Protein AF-A0A124FSY0-F1 (afdb_monomer_lite)

Radius of gyration: 35.71 Å; chains: 1; bounding box: 44×88×116 Å

InterPro domains:
  IPR013783 Immunoglobulin-like fold [G3DSA:2.60.40.10] (1-101)
  IPR013783 Immunoglobulin-like fold [G3DSA:2.60.40.10] (110-224)
  IPR033764 SD-repeat containing protein, B domain [PF17210] (1-74)
  IPR033764 SD-repeat containing protein, B domain [PF17210] (119-211)
  IPR051417 Serine-Aspartate Repeat-Containing [PTHR23303] (1-54)

Foldseek 3Di:
DEWAPLPLAQDDDQQTAADWQKKKFWAFPPGTQDIWTQDLRNDIDDDPGDDDHTFWIKTFAFFQKDWGDHHDQAQWDDDDDRIIIGTCPPNDPDHYTHMYGDNDPDDGLQQFEKEKEFEAAPAVQQWAPPAQATDWQWKKFKAFPVRDTPDIGTFDCRDPRTTMHMDDSDGWGKIKMAIDDPPQKFWGPPHHQAQAHRPGSMGDIDTTGRSYYHYHYTYMHRNPDDDPPPPPPDDPDPPDDPDDDDDDDDDDDDDDDDDDDDDDDDDDDDDDDDDDDDDDDDDDDDDDDDD

Structure (mmCIF, N/CA/C/O backbone):
data_AF-A0A124FSY0-F1
#
_entry.id   AF-A0A124FSY0-F1
#
loop_
_atom_site.group_PDB
_atom_site.id
_atom_site.type_symbol
_atom_site.label_atom_id
_atom_site.label_alt_id
_atom_site.label_comp_id
_atom_site.label_asym_id
_atom_site.label_entity_id
_atom_site.label_seq_id
_atom_site.pdbx_PDB_ins_code
_atom_site.Cartn_x
_atom_site.Cartn_y
_atom_site.Cartn_z
_atom_site.occupancy
_atom_site.B_iso_or_equiv
_atom_site.auth_seq_id
_atom_site.auth_comp_id
_atom_site.auth_asym_id
_atom_site.auth_atom_id
_atom_site.pdbx_PDB_model_num
ATOM 1 N N . MET A 1 1 ? 6.054 -5.891 -12.837 1.00 95.38 1 MET A N 1
ATOM 2 C CA . MET A 1 1 ? 5.280 -6.250 -11.623 1.00 95.38 1 MET A CA 1
ATOM 3 C C . MET A 1 1 ? 6.110 -5.944 -10.388 1.00 95.38 1 MET A C 1
ATOM 5 O O . MET A 1 1 ? 7.305 -5.695 -10.528 1.00 95.38 1 MET A O 1
ATOM 9 N N . VAL A 1 2 ? 5.492 -5.968 -9.211 1.00 97.62 2 VAL A N 1
ATOM 10 C CA . VAL A 1 2 ? 6.189 -5.962 -7.919 1.00 97.62 2 VAL A CA 1
ATOM 11 C C . VAL A 1 2 ? 5.837 -7.257 -7.187 1.00 97.62 2 VAL A C 1
ATOM 13 O O . VAL A 1 2 ? 4.662 -7.614 -7.139 1.00 97.62 2 VAL A O 1
ATOM 16 N N . TRP A 1 3 ? 6.827 -7.982 -6.669 1.00 96.06 3 TRP A N 1
ATOM 17 C CA . TRP A 1 3 ? 6.631 -9.252 -5.952 1.00 96.06 3 TRP A CA 1
ATOM 18 C C . TRP A 1 3 ? 7.438 -9.288 -4.664 1.00 96.06 3 TRP A C 1
ATOM 20 O O . TRP A 1 3 ? 8.380 -8.513 -4.487 1.00 96.06 3 TRP A O 1
ATOM 30 N N . TYR A 1 4 ? 7.041 -10.185 -3.769 1.00 94.38 4 TYR A N 1
ATOM 31 C CA . TYR A 1 4 ? 7.750 -10.451 -2.536 1.00 94.38 4 TYR A CA 1
ATOM 32 C C . TYR A 1 4 ? 8.773 -11.558 -2.768 1.00 94.38 4 TYR A C 1
ATOM 34 O O . TYR A 1 4 ? 8.413 -12.728 -2.894 1.00 94.38 4 TYR A O 1
ATOM 42 N N . ASP A 1 5 ? 10.039 -11.168 -2.830 1.00 94.12 5 ASP A N 1
ATOM 43 C CA . ASP A 1 5 ? 11.181 -12.069 -2.923 1.00 94.12 5 ASP A CA 1
ATOM 44 C C . ASP A 1 5 ? 11.332 -12.784 -1.568 1.00 94.12 5 ASP A C 1
ATOM 46 O O . ASP A 1 5 ? 11.828 -12.224 -0.586 1.00 94.12 5 ASP A O 1
ATOM 50 N N . LEU A 1 6 ? 10.834 -14.020 -1.493 1.00 90.69 6 LEU A N 1
ATOM 51 C CA . LEU A 1 6 ? 10.765 -14.812 -0.262 1.00 90.69 6 LEU A CA 1
ATOM 52 C C . LEU A 1 6 ? 12.150 -15.289 0.192 1.00 90.69 6 LEU A C 1
ATOM 54 O O . LEU A 1 6 ? 12.291 -15.746 1.329 1.00 90.69 6 LEU A O 1
ATOM 58 N N . ASN A 1 7 ? 13.156 -15.231 -0.688 1.00 90.94 7 ASN A N 1
ATOM 59 C CA . ASN A 1 7 ? 14.480 -15.800 -0.435 1.00 90.94 7 ASN A CA 1
ATOM 60 C C . ASN A 1 7 ? 15.663 -14.830 -0.652 1.00 90.94 7 ASN A C 1
ATOM 62 O O . ASN A 1 7 ? 16.815 -15.210 -0.436 1.00 90.94 7 ASN A O 1
ATOM 66 N N . ALA A 1 8 ? 15.365 -13.565 -0.962 1.00 93.19 8 ALA A N 1
ATOM 67 C CA . ALA A 1 8 ? 16.278 -12.447 -1.199 1.00 93.19 8 ALA A CA 1
ATOM 68 C C . ALA A 1 8 ? 17.312 -12.687 -2.322 1.00 93.19 8 ALA A C 1
ATOM 70 O O . ALA A 1 8 ? 18.489 -12.344 -2.166 1.00 93.19 8 ALA A O 1
ATOM 71 N N . ASN A 1 9 ? 16.895 -13.290 -3.445 1.00 93.56 9 ASN A N 1
ATOM 72 C CA . ASN A 1 9 ? 17.787 -13.652 -4.558 1.00 93.56 9 ASN A CA 1
ATOM 73 C C . ASN A 1 9 ? 17.669 -12.769 -5.829 1.00 93.56 9 ASN A C 1
ATOM 75 O O . ASN A 1 9 ? 18.539 -12.848 -6.703 1.00 93.56 9 ASN A O 1
ATOM 79 N N . GLY A 1 10 ? 16.643 -11.916 -5.941 1.00 95.69 10 GLY A N 1
ATOM 80 C CA . GLY A 1 10 ? 16.403 -11.026 -7.090 1.00 95.69 10 GLY A CA 1
ATOM 81 C C . GLY A 1 10 ? 15.899 -11.704 -8.377 1.00 95.69 10 GLY A C 1
ATOM 82 O O . GLY A 1 10 ? 15.925 -11.095 -9.454 1.00 95.69 10 GLY A O 1
ATOM 83 N N . ILE A 1 11 ? 15.468 -12.958 -8.287 1.00 96.00 11 ILE A N 1
ATOM 84 C CA . ILE A 1 11 ? 14.786 -13.761 -9.311 1.00 96.00 11 ILE A CA 1
ATOM 85 C C . ILE A 1 11 ? 13.296 -13.805 -8.924 1.00 96.00 11 ILE A C 1
ATOM 87 O O . ILE A 1 11 ? 12.956 -13.613 -7.760 1.00 96.00 11 ILE A O 1
ATOM 91 N N . LEU A 1 12 ? 12.393 -14.001 -9.885 1.00 94.56 12 LEU A N 1
ATOM 92 C CA . LEU A 1 12 ? 10.980 -14.265 -9.594 1.00 94.56 12 LEU A CA 1
ATOM 93 C C . LEU A 1 12 ? 10.757 -15.781 -9.489 1.00 94.56 12 LEU A C 1
ATOM 95 O O . LEU A 1 12 ? 10.545 -16.456 -10.503 1.00 94.56 12 LEU A O 1
ATOM 99 N N . ASP A 1 13 ? 10.835 -16.330 -8.276 1.00 92.88 13 ASP A N 1
ATOM 100 C CA . ASP A 1 13 ? 10.774 -17.781 -8.070 1.00 92.88 13 ASP A CA 1
ATOM 101 C C . ASP A 1 13 ? 9.328 -18.344 -8.102 1.00 92.88 13 ASP A C 1
ATOM 103 O O . ASP A 1 13 ? 8.366 -17.682 -7.690 1.00 92.88 13 ASP A O 1
ATOM 107 N N . PRO A 1 14 ? 9.116 -19.595 -8.570 1.00 90.31 14 PRO A N 1
ATOM 108 C CA . PRO A 1 14 ? 7.789 -20.209 -8.607 1.00 90.31 14 PRO A CA 1
ATOM 109 C C . PRO A 1 14 ? 7.200 -20.421 -7.205 1.00 90.31 14 PRO A C 1
ATOM 111 O O . PRO A 1 14 ? 7.539 -21.377 -6.507 1.00 90.31 14 PRO A O 1
ATOM 114 N N . GLY A 1 15 ? 6.252 -19.565 -6.826 1.00 86.62 15 GLY A N 1
ATOM 115 C CA . GLY A 1 15 ? 5.649 -19.573 -5.491 1.00 86.62 15 GLY A CA 1
ATOM 116 C C . GLY A 1 15 ? 5.966 -18.339 -4.651 1.00 86.62 15 GLY A C 1
ATOM 117 O O . GLY A 1 15 ? 5.685 -18.373 -3.455 1.00 86.62 15 GLY A O 1
ATOM 118 N N . GLU A 1 16 ? 6.484 -17.273 -5.263 1.00 91.88 16 GLU A N 1
ATOM 119 C CA . GLU A 1 16 ? 6.559 -15.922 -4.697 1.00 91.88 16 GLU A CA 1
ATOM 120 C C . GLU A 1 16 ? 5.304 -15.091 -5.057 1.00 91.88 16 GLU A C 1
ATOM 122 O O . GLU A 1 16 ? 4.832 -15.163 -6.197 1.00 91.88 16 GLU A O 1
ATOM 127 N N . PRO A 1 17 ? 4.696 -14.350 -4.107 1.00 92.06 17 PRO A N 1
ATOM 128 C CA . PRO A 1 17 ? 3.457 -13.611 -4.346 1.00 92.06 17 PRO A CA 1
ATOM 129 C C . PRO A 1 17 ? 3.719 -12.214 -4.924 1.00 92.06 17 PRO A C 1
ATOM 131 O O . PRO A 1 17 ? 4.667 -11.531 -4.538 1.00 92.06 17 PRO A O 1
ATOM 134 N N . GLY A 1 18 ? 2.827 -11.743 -5.796 1.00 94.62 18 GLY A N 1
ATOM 135 C CA . GLY A 1 18 ? 2.775 -10.330 -6.176 1.00 94.62 18 GLY A CA 1
ATOM 136 C C . GLY A 1 18 ? 2.353 -9.438 -5.002 1.00 94.62 18 GLY A C 1
ATOM 137 O O . GLY A 1 18 ? 1.584 -9.878 -4.146 1.00 94.62 18 GLY A O 1
ATOM 138 N N . ILE A 1 19 ? 2.849 -8.197 -4.962 1.00 95.56 19 ILE A N 1
ATOM 139 C CA . ILE A 1 19 ? 2.547 -7.226 -3.898 1.00 95.56 19 ILE A CA 1
ATOM 140 C C . ILE A 1 19 ? 1.541 -6.184 -4.414 1.00 95.56 19 ILE A C 1
ATOM 142 O O . ILE A 1 19 ? 1.892 -5.429 -5.328 1.00 95.56 19 ILE A O 1
ATOM 146 N N . PRO A 1 20 ? 0.318 -6.105 -3.857 1.00 95.38 20 PRO A N 1
ATOM 147 C CA . PRO A 1 20 ? -0.666 -5.084 -4.202 1.00 95.38 20 PRO A CA 1
ATOM 148 C C . PRO A 1 20 ? -0.359 -3.733 -3.556 1.00 95.38 20 PRO A C 1
ATOM 150 O O . PRO A 1 20 ? 0.428 -3.630 -2.618 1.00 95.38 20 PRO A O 1
ATOM 153 N N . GLY A 1 21 ? -1.025 -2.687 -4.042 1.00 94.69 21 GLY A N 1
ATOM 154 C CA . GLY A 1 21 ? -1.007 -1.370 -3.409 1.00 94.69 21 GLY A CA 1
ATOM 155 C C . GLY A 1 21 ? 0.275 -0.564 -3.617 1.00 94.69 21 GLY A C 1
ATOM 156 O O . GLY A 1 21 ? 0.311 0.591 -3.229 1.00 94.69 21 GLY A O 1
ATOM 157 N N . ILE A 1 22 ? 1.326 -1.083 -4.251 1.00 96.38 22 ILE A N 1
ATOM 158 C CA . ILE A 1 22 ? 2.580 -0.342 -4.448 1.00 96.38 22 ILE A CA 1
ATOM 159 C C . ILE A 1 22 ? 2.369 0.785 -5.464 1.00 96.38 22 ILE A C 1
ATOM 161 O O . ILE A 1 22 ? 1.990 0.530 -6.609 1.00 96.38 22 ILE A O 1
ATOM 165 N N . SER A 1 23 ? 2.644 2.027 -5.054 1.00 95.88 23 SER A N 1
ATOM 166 C CA . SER A 1 23 ? 2.648 3.197 -5.939 1.00 95.88 23 SER A CA 1
ATOM 167 C C . SER A 1 23 ? 3.875 3.146 -6.851 1.00 95.88 23 SER A C 1
ATOM 169 O O . SER A 1 23 ? 5.019 3.132 -6.385 1.00 95.88 23 SER A O 1
ATOM 171 N N . VAL A 1 24 ? 3.636 3.082 -8.161 1.00 96.50 24 VAL A N 1
ATOM 172 C CA . VAL A 1 24 ? 4.661 3.038 -9.208 1.00 96.50 24 VAL A CA 1
ATOM 173 C C . VAL A 1 24 ? 4.554 4.297 -10.059 1.00 96.50 24 VAL A C 1
ATOM 175 O O . VAL A 1 24 ? 3.558 4.518 -10.751 1.00 96.50 24 VAL A O 1
ATOM 178 N N . ARG A 1 25 ? 5.593 5.130 -10.032 1.00 94.94 25 ARG A N 1
ATOM 179 C CA . ARG A 1 25 ? 5.623 6.447 -10.682 1.00 94.94 25 ARG A CA 1
ATOM 180 C C . ARG A 1 25 ? 6.492 6.387 -11.931 1.00 94.94 25 ARG A C 1
ATOM 182 O O . ARG A 1 25 ? 7.631 5.925 -11.876 1.00 94.94 25 ARG A O 1
ATOM 189 N N . LEU A 1 26 ? 5.972 6.843 -13.068 1.00 94.75 26 LEU A N 1
ATOM 190 C CA . LEU A 1 26 ? 6.703 6.885 -14.335 1.00 94.75 26 LEU A CA 1
ATOM 191 C C . LEU A 1 26 ? 7.525 8.170 -14.421 1.00 94.75 26 LEU A C 1
ATOM 193 O O . LEU A 1 26 ? 6.969 9.270 -14.432 1.00 94.75 26 LEU A O 1
ATOM 197 N N . ILE A 1 27 ? 8.844 8.038 -14.529 1.00 94.06 27 ILE A N 1
ATOM 198 C CA . ILE A 1 27 ? 9.773 9.169 -14.480 1.00 94.06 27 ILE A CA 1
ATOM 199 C C . ILE A 1 27 ? 10.231 9.536 -15.892 1.00 94.06 27 ILE A C 1
ATOM 201 O O . ILE A 1 27 ? 10.773 8.711 -16.630 1.00 94.06 27 ILE A O 1
ATOM 205 N N . GLY A 1 28 ? 10.005 10.790 -16.285 1.00 91.56 28 GLY A N 1
ATOM 206 C CA . GLY A 1 28 ? 10.570 11.399 -17.490 1.00 91.56 28 GLY A CA 1
ATOM 207 C C . GLY A 1 28 ? 11.912 12.081 -17.221 1.00 91.56 28 GLY A C 1
ATOM 208 O O . GLY A 1 28 ? 12.359 12.162 -16.085 1.00 91.56 28 GLY A O 1
ATOM 209 N N . GLU A 1 29 ? 12.538 12.666 -18.246 1.00 86.06 29 GLU A N 1
ATOM 210 C CA . GLU A 1 29 ? 13.874 13.296 -18.124 1.00 86.06 29 GLU A CA 1
ATOM 211 C C . GLU A 1 29 ? 13.988 14.466 -17.115 1.00 86.06 29 GLU A C 1
ATOM 213 O O . GLU A 1 29 ? 15.079 15.008 -16.941 1.00 86.06 29 GLU A O 1
ATOM 218 N N . ARG A 1 30 ? 12.876 14.938 -16.527 1.00 82.81 30 ARG A N 1
ATOM 219 C CA . ARG A 1 30 ? 12.819 16.139 -15.662 1.00 82.81 30 ARG A CA 1
ATOM 220 C C . ARG A 1 30 ? 11.750 16.123 -14.559 1.00 82.81 30 ARG A C 1
ATOM 222 O O . ARG A 1 30 ? 11.713 17.060 -13.771 1.00 82.81 30 ARG A O 1
ATOM 229 N N . 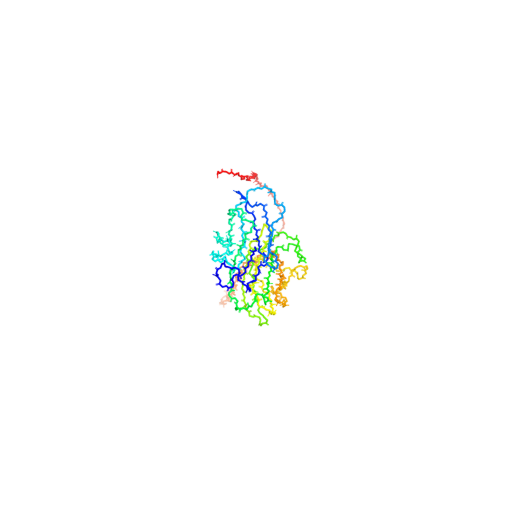THR A 1 31 ? 10.824 15.165 -14.569 1.00 89.06 31 THR A N 1
ATOM 230 C CA . THR A 1 31 ? 9.622 15.155 -13.713 1.00 89.06 31 THR A CA 1
ATOM 231 C C . THR A 1 31 ? 8.944 13.787 -13.773 1.00 89.06 31 THR A C 1
ATOM 233 O O . THR A 1 31 ? 9.120 13.058 -14.755 1.00 89.06 31 THR A O 1
ATOM 236 N N . MET A 1 32 ? 8.117 13.472 -12.774 1.00 91.50 32 MET A N 1
ATOM 237 C CA . MET A 1 32 ? 7.083 12.442 -12.896 1.00 91.50 32 MET A CA 1
ATOM 238 C C . MET A 1 32 ? 6.141 12.784 -14.065 1.00 91.50 32 MET A C 1
ATOM 240 O O . MET A 1 32 ? 5.832 13.958 -14.288 1.00 91.50 32 MET A O 1
ATOM 244 N N . MET A 1 33 ? 5.733 11.764 -14.820 1.00 92.06 33 MET A N 1
ATOM 245 C CA . MET A 1 33 ? 4.906 11.865 -16.032 1.00 92.06 33 MET A CA 1
ATOM 246 C C . MET A 1 33 ? 3.531 11.205 -15.876 1.00 92.06 33 MET A C 1
ATOM 248 O O . MET A 1 33 ? 2.574 11.657 -16.494 1.00 92.06 33 MET A O 1
ATOM 252 N N . ASP A 1 34 ? 3.455 10.128 -15.093 1.00 92.25 34 ASP A N 1
ATOM 253 C CA . ASP A 1 34 ? 2.255 9.324 -14.831 1.00 92.25 34 ASP A CA 1
ATOM 254 C C . ASP A 1 34 ? 2.472 8.528 -13.527 1.00 92.25 34 ASP A C 1
ATOM 256 O O . ASP A 1 34 ? 3.616 8.402 -13.073 1.00 92.25 34 ASP A O 1
ATOM 260 N N . TYR A 1 35 ? 1.420 7.963 -12.936 1.00 93.00 35 TYR A N 1
ATOM 261 C CA . TYR A 1 35 ? 1.542 7.004 -11.831 1.00 93.00 35 TYR A CA 1
ATOM 262 C C . TYR A 1 35 ? 0.474 5.905 -11.918 1.00 93.00 35 TYR A C 1
ATOM 264 O O . TYR A 1 35 ? -0.533 6.030 -12.611 1.00 93.00 35 TYR A O 1
ATOM 272 N N . THR A 1 36 ? 0.717 4.783 -11.251 1.00 95.00 36 THR A N 1
ATOM 273 C CA . THR A 1 36 ? -0.221 3.660 -11.169 1.00 95.00 36 THR A CA 1
ATOM 274 C C . THR A 1 36 ? 0.006 2.883 -9.874 1.00 95.00 36 THR A C 1
ATOM 276 O O . THR A 1 36 ? 1.054 3.020 -9.248 1.00 95.00 36 THR A O 1
ATOM 279 N N . ILE A 1 37 ? -0.961 2.064 -9.473 1.00 94.44 37 ILE A N 1
ATOM 280 C CA . ILE A 1 37 ? -0.906 1.243 -8.258 1.00 94.44 37 ILE A CA 1
ATOM 281 C C . ILE A 1 37 ? -0.886 -0.231 -8.682 1.00 94.44 37 ILE A C 1
ATOM 283 O O . ILE A 1 37 ? -1.569 -0.601 -9.643 1.00 94.44 37 ILE A O 1
ATOM 287 N N . THR A 1 38 ? -0.107 -1.084 -8.010 1.00 96.44 38 THR A N 1
ATOM 288 C CA . THR A 1 38 ? -0.116 -2.526 -8.303 1.00 96.44 38 THR A CA 1
ATOM 289 C C . THR A 1 38 ? -1.434 -3.192 -7.901 1.00 96.44 38 THR A C 1
ATOM 291 O O . THR A 1 38 ? -1.982 -2.946 -6.825 1.00 96.44 38 THR A O 1
ATOM 294 N N . GLY A 1 39 ? -1.939 -4.067 -8.773 1.00 94.75 39 GLY A N 1
ATOM 295 C CA . GLY A 1 39 ? -3.120 -4.887 -8.509 1.00 94.75 39 GLY A CA 1
ATOM 296 C C . GLY A 1 39 ? -2.847 -6.069 -7.561 1.00 94.75 39 GLY A C 1
ATOM 297 O O . GLY A 1 39 ? -1.702 -6.283 -7.161 1.00 94.75 39 GLY A O 1
ATOM 298 N N . PRO A 1 40 ? -3.877 -6.880 -7.242 1.00 92.19 40 PRO A N 1
ATOM 299 C CA . PRO A 1 40 ? -3.787 -8.034 -6.331 1.00 92.19 40 PRO A CA 1
ATOM 300 C C . PRO A 1 40 ? -2.680 -9.055 -6.645 1.00 92.19 40 PRO A C 1
ATOM 302 O O . PRO A 1 40 ? -2.205 -9.745 -5.752 1.00 92.19 40 PRO A O 1
ATOM 305 N N . ASP A 1 41 ? -2.258 -9.152 -7.907 1.00 92.25 41 ASP A N 1
ATOM 306 C CA . ASP A 1 41 ? -1.198 -10.040 -8.399 1.00 92.25 41 ASP A CA 1
ATOM 307 C C . ASP A 1 41 ? 0.166 -9.336 -8.561 1.00 92.25 41 ASP A C 1
ATOM 309 O O . ASP A 1 41 ? 1.065 -9.856 -9.223 1.00 92.25 41 ASP A O 1
ATOM 313 N N . GLY A 1 42 ? 0.326 -8.125 -8.019 1.00 95.62 42 GLY A N 1
ATOM 314 C CA . GLY A 1 42 ? 1.519 -7.297 -8.205 1.00 95.62 42 GLY A CA 1
ATOM 315 C C . GLY A 1 42 ? 1.692 -6.735 -9.621 1.00 95.62 42 GLY A C 1
ATOM 316 O O . GLY A 1 42 ? 2.690 -6.057 -9.905 1.00 95.62 42 GLY A O 1
ATOM 317 N N . SER A 1 43 ? 0.761 -7.001 -10.545 1.00 96.44 43 SER A N 1
ATOM 318 C CA . SER A 1 43 ? 0.814 -6.436 -11.892 1.00 96.44 43 SER A CA 1
ATOM 319 C C . SER A 1 43 ? 0.529 -4.935 -11.866 1.00 96.44 43 SER A C 1
ATOM 321 O O . SER A 1 43 ? -0.216 -4.427 -11.032 1.00 96.44 43 SER A O 1
ATOM 323 N N . TYR A 1 44 ? 1.148 -4.203 -12.788 1.00 96.81 44 TYR A N 1
ATOM 324 C CA . TYR A 1 44 ? 0.869 -2.789 -13.014 1.00 96.81 44 TYR A CA 1
ATOM 325 C C . TYR A 1 44 ? 1.067 -2.463 -14.492 1.00 96.81 44 TYR A C 1
ATOM 327 O O . TYR A 1 44 ? 1.795 -3.164 -15.205 1.00 96.81 44 TYR A O 1
ATOM 335 N N . ARG A 1 45 ? 0.430 -1.387 -14.958 1.00 95.25 45 ARG A N 1
ATOM 336 C CA . ARG A 1 45 ? 0.656 -0.826 -16.292 1.00 95.25 45 ARG A CA 1
ATOM 337 C C . ARG A 1 45 ? 0.304 0.655 -16.303 1.00 95.25 45 ARG A C 1
ATOM 339 O O . ARG A 1 45 ? -0.746 1.038 -15.799 1.00 95.25 45 ARG A O 1
ATOM 346 N N . PHE A 1 46 ? 1.133 1.456 -16.957 1.00 93.00 46 PHE A N 1
ATOM 347 C CA . PHE A 1 46 ? 0.737 2.803 -17.356 1.00 93.00 46 PHE A CA 1
ATOM 348 C C . PHE A 1 46 ? -0.248 2.738 -18.533 1.00 93.00 46 PHE A C 1
ATOM 350 O O . PHE A 1 46 ? -0.333 1.721 -19.236 1.00 93.00 46 PHE A O 1
ATOM 357 N N . GLY A 1 47 ? -1.035 3.800 -18.700 1.00 87.25 47 GLY A N 1
ATOM 358 C CA . GLY A 1 47 ? -2.071 3.895 -19.728 1.00 87.25 47 GLY A CA 1
ATOM 359 C C . GLY A 1 47 ? -1.533 4.340 -21.090 1.00 87.25 47 GLY A C 1
ATOM 360 O O . GLY A 1 47 ? -0.424 3.990 -21.496 1.00 87.25 47 GLY A O 1
ATOM 361 N N . ASP A 1 48 ? -2.325 5.152 -21.790 1.00 84.62 48 ASP A N 1
ATOM 362 C CA . ASP A 1 48 ? -1.910 5.844 -23.013 1.00 84.62 48 ASP A CA 1
ATOM 363 C C . ASP A 1 48 ? -1.002 7.042 -22.676 1.00 84.62 48 ASP A C 1
ATOM 365 O O . ASP A 1 48 ? -1.384 8.207 -22.808 1.00 84.62 48 ASP A O 1
ATOM 369 N N . VAL A 1 49 ? 0.216 6.758 -22.205 1.00 84.75 49 VAL A N 1
ATOM 370 C CA . VAL A 1 49 ? 1.188 7.798 -21.835 1.00 84.75 49 VAL A CA 1
ATOM 371 C C . VAL A 1 49 ? 1.608 8.599 -23.072 1.00 84.75 49 VAL A C 1
ATOM 373 O O . VAL A 1 49 ? 1.990 8.036 -24.102 1.00 84.75 49 VAL A O 1
ATOM 376 N N . ALA A 1 50 ? 1.570 9.929 -22.965 1.00 84.12 50 ALA A N 1
ATOM 377 C CA . ALA A 1 50 ? 1.906 10.835 -24.060 1.00 84.12 50 ALA A CA 1
ATOM 378 C C . ALA A 1 50 ? 3.352 10.605 -24.569 1.00 84.12 50 ALA A C 1
ATOM 380 O O . ALA A 1 50 ? 4.272 10.604 -23.745 1.00 84.12 50 ALA A O 1
ATOM 381 N N . PRO A 1 51 ? 3.584 10.441 -25.893 1.00 81.50 51 PRO A N 1
ATOM 382 C CA . PRO A 1 51 ? 4.892 10.074 -26.441 1.00 81.50 51 PRO A CA 1
ATOM 383 C C . PRO A 1 51 ? 6.038 10.994 -25.999 1.00 81.50 51 PRO A C 1
ATOM 385 O O . PRO A 1 51 ? 6.058 12.184 -26.312 1.00 81.50 51 PRO A O 1
ATOM 388 N N . GLY A 1 52 ? 7.030 10.418 -25.320 1.00 81.31 52 GLY A N 1
ATOM 389 C CA . GLY A 1 52 ? 8.175 11.146 -24.781 1.00 81.31 52 GLY A CA 1
ATOM 390 C C . GLY A 1 52 ? 9.373 10.244 -24.487 1.00 81.31 52 GLY A C 1
ATOM 391 O O . GLY A 1 52 ? 9.438 9.098 -24.934 1.00 81.31 52 GLY A O 1
ATOM 392 N N . ARG A 1 53 ? 10.340 10.779 -23.734 1.00 86.75 53 ARG A N 1
ATOM 393 C CA . ARG A 1 53 ? 11.491 10.030 -23.214 1.00 86.75 53 ARG A CA 1
ATOM 394 C C . ARG A 1 53 ? 11.300 9.799 -21.716 1.00 86.75 53 ARG A C 1
ATOM 396 O O . ARG A 1 53 ? 11.270 10.756 -20.943 1.00 86.75 53 ARG A O 1
ATOM 403 N N . TYR A 1 54 ? 11.171 8.532 -21.336 1.00 90.88 54 TYR A N 1
ATOM 404 C CA . TYR A 1 54 ? 11.116 8.089 -19.944 1.00 90.88 54 TYR A CA 1
ATOM 405 C C . TYR A 1 54 ? 12.506 7.624 -19.510 1.00 90.88 54 TYR A C 1
ATOM 407 O O . TYR A 1 54 ? 13.218 7.004 -20.299 1.00 90.88 54 TYR A O 1
ATOM 415 N N . ALA A 1 55 ? 12.882 7.948 -18.278 1.00 92.81 55 ALA A N 1
ATOM 416 C CA . ALA A 1 55 ? 14.138 7.541 -17.664 1.00 92.81 55 ALA A CA 1
ATOM 417 C C . ALA A 1 55 ? 13.987 6.220 -16.893 1.00 92.81 55 ALA A C 1
ATOM 419 O O . ALA A 1 55 ? 14.896 5.395 -16.909 1.00 92.81 55 ALA A O 1
ATOM 420 N N . GLY A 1 56 ? 12.837 5.991 -16.252 1.00 94.62 56 GLY A N 1
ATOM 421 C CA . GLY A 1 56 ? 12.650 4.862 -15.344 1.00 94.62 56 GLY A CA 1
ATOM 422 C C . GLY A 1 56 ? 11.295 4.846 -14.653 1.00 94.62 56 GLY A C 1
ATOM 423 O O . GLY A 1 56 ? 10.396 5.620 -14.993 1.00 94.62 56 GLY A O 1
ATOM 424 N N . THR A 1 57 ? 11.170 3.974 -13.658 1.00 95.75 57 THR A N 1
ATOM 425 C CA . THR A 1 57 ? 10.061 3.969 -12.698 1.00 95.75 57 THR A CA 1
ATOM 426 C C . THR A 1 57 ? 10.581 3.989 -11.271 1.00 95.75 57 THR A C 1
ATOM 428 O O . THR A 1 57 ? 11.447 3.183 -10.924 1.00 95.75 57 THR A O 1
ATOM 431 N N . GLU A 1 58 ? 10.007 4.862 -10.449 1.00 96.19 58 GLU A N 1
ATOM 432 C CA . GLU A 1 58 ? 10.119 4.800 -8.991 1.00 96.19 58 GLU A CA 1
ATOM 433 C C . GLU A 1 58 ? 9.044 3.859 -8.437 1.00 96.19 58 GLU A C 1
ATOM 435 O O . GLU A 1 58 ? 7.901 3.871 -8.899 1.00 96.19 58 GLU A O 1
ATOM 440 N N . PHE A 1 59 ? 9.408 3.075 -7.430 1.00 96.69 59 PHE A N 1
ATOM 441 C CA . PHE A 1 59 ? 8.523 2.237 -6.631 1.00 96.69 59 PHE A CA 1
ATOM 442 C C . PHE A 1 59 ? 8.565 2.766 -5.201 1.00 96.69 59 PHE A C 1
ATOM 444 O O . PHE A 1 59 ? 9.630 2.774 -4.576 1.00 96.69 59 PHE A O 1
ATOM 451 N N . VAL A 1 60 ? 7.422 3.225 -4.698 1.00 95.75 60 VAL A N 1
ATOM 452 C CA . VAL A 1 60 ? 7.298 3.731 -3.329 1.00 95.75 60 VAL A CA 1
ATOM 453 C C . VAL A 1 60 ? 7.169 2.542 -2.386 1.00 95.75 60 VAL A C 1
ATOM 455 O O . VAL A 1 60 ? 6.252 1.733 -2.521 1.00 95.75 60 VAL A O 1
ATOM 458 N N . LEU A 1 61 ? 8.108 2.423 -1.456 1.00 95.06 61 LEU A N 1
ATOM 459 C CA . LEU A 1 61 ? 8.197 1.316 -0.516 1.00 95.06 61 LEU A CA 1
ATOM 460 C C . LEU A 1 61 ? 7.359 1.640 0.734 1.00 95.06 61 LEU A C 1
ATOM 462 O O . LEU A 1 61 ? 7.606 2.668 1.372 1.00 95.06 61 LEU A O 1
ATOM 466 N N . PRO A 1 62 ? 6.381 0.796 1.109 1.00 94.19 62 PRO A N 1
ATOM 467 C CA . PRO A 1 62 ? 5.710 0.912 2.399 1.00 94.19 62 PRO A CA 1
ATOM 468 C C . PRO A 1 62 ? 6.694 0.670 3.549 1.00 94.19 62 PRO A C 1
ATOM 470 O O . PRO A 1 62 ? 7.748 0.056 3.359 1.00 94.19 62 PRO A O 1
ATOM 473 N N . ASP A 1 63 ? 6.342 1.125 4.750 1.00 93.56 63 ASP A N 1
ATOM 474 C CA . ASP A 1 63 ? 7.146 0.845 5.939 1.00 93.56 63 ASP A CA 1
ATOM 475 C C . ASP A 1 63 ? 7.292 -0.672 6.178 1.00 93.56 63 ASP A C 1
ATOM 477 O O . ASP A 1 63 ? 6.394 -1.459 5.875 1.00 93.56 63 ASP A O 1
ATOM 481 N N . GLY A 1 64 ? 8.460 -1.091 6.664 1.00 91.69 64 GLY A N 1
ATOM 482 C CA . GLY A 1 64 ? 8.836 -2.501 6.803 1.00 91.69 64 GLY A CA 1
ATOM 483 C C . GLY A 1 64 ? 9.254 -3.224 5.510 1.00 91.69 64 GLY A C 1
ATOM 484 O O . GLY A 1 64 ? 9.670 -4.381 5.602 1.00 91.69 64 GLY A O 1
ATOM 485 N N . PHE A 1 65 ? 9.198 -2.585 4.332 1.00 94.19 65 PHE A N 1
ATOM 486 C CA . PHE A 1 65 ? 9.665 -3.162 3.059 1.00 94.19 65 PHE A CA 1
ATOM 487 C C . PHE A 1 65 ? 11.027 -2.606 2.619 1.00 94.19 65 PHE A C 1
ATOM 489 O O . PHE A 1 65 ? 11.480 -1.541 3.034 1.00 94.19 65 PHE A O 1
ATOM 496 N N . SER A 1 66 ? 11.717 -3.341 1.749 1.00 94.56 66 SER A N 1
ATOM 497 C CA . SER A 1 66 ? 12.992 -2.944 1.141 1.00 94.56 66 SER A CA 1
ATOM 498 C C . SER A 1 66 ? 13.133 -3.548 -0.253 1.00 94.56 66 SER A C 1
ATOM 500 O O . SER A 1 66 ? 12.590 -4.611 -0.530 1.00 94.56 66 SER A O 1
ATOM 502 N N . CYS A 1 67 ? 13.873 -2.897 -1.153 1.00 95.94 67 CYS A N 1
ATOM 503 C CA . CYS A 1 67 ? 14.211 -3.506 -2.443 1.00 95.94 67 CYS A CA 1
ATOM 504 C C . CYS A 1 67 ? 15.161 -4.694 -2.234 1.00 95.94 67 CYS A C 1
ATOM 506 O O . CYS A 1 67 ? 16.146 -4.574 -1.502 1.00 95.94 67 CYS A O 1
ATOM 508 N N . THR A 1 68 ? 14.899 -5.815 -2.907 1.00 95.00 68 THR A N 1
ATOM 509 C CA . THR A 1 68 ? 15.820 -6.957 -2.940 1.00 95.00 68 THR A CA 1
ATOM 510 C C . THR A 1 68 ? 17.085 -6.639 -3.749 1.00 95.00 68 THR A C 1
ATOM 512 O O . THR A 1 68 ? 17.198 -5.589 -4.394 1.00 95.00 68 THR A O 1
ATOM 515 N N . ILE A 1 69 ? 18.056 -7.551 -3.723 1.00 92.06 69 ILE A N 1
ATOM 516 C CA . ILE A 1 69 ? 19.295 -7.443 -4.500 1.00 92.06 69 ILE A CA 1
ATOM 517 C C . ILE A 1 69 ? 19.020 -7.431 -6.011 1.00 92.06 69 ILE A C 1
ATOM 519 O O . ILE A 1 69 ? 18.011 -7.945 -6.493 1.00 92.06 69 ILE A O 1
ATOM 523 N N . SER A 1 70 ? 19.934 -6.866 -6.800 1.00 86.25 70 SER A N 1
ATOM 524 C CA . SER A 1 70 ? 19.865 -6.996 -8.259 1.00 86.25 70 SER A CA 1
ATOM 525 C C . SER A 1 70 ? 20.068 -8.460 -8.665 1.00 86.25 70 SER A C 1
ATOM 527 O O . SER A 1 70 ? 21.095 -9.054 -8.332 1.00 86.25 70 SER A O 1
ATOM 529 N N . GLY A 1 71 ? 19.105 -9.025 -9.394 1.00 84.19 71 GLY A N 1
ATOM 530 C CA . GLY A 1 71 ? 19.105 -10.421 -9.838 1.00 84.19 71 GLY A CA 1
ATOM 531 C C . GLY A 1 71 ? 18.695 -10.554 -11.304 1.00 84.19 71 GLY A C 1
ATOM 532 O O . GLY A 1 71 ? 18.961 -9.658 -12.105 1.00 84.19 71 GLY A O 1
ATOM 533 N N . LEU A 1 72 ? 18.086 -11.683 -11.679 1.00 89.62 72 LEU A N 1
ATOM 534 C CA . LEU A 1 72 ? 17.669 -11.924 -13.067 1.00 89.62 72 LEU A CA 1
ATOM 535 C C . LEU A 1 72 ? 16.429 -11.108 -13.455 1.00 89.62 72 LEU A C 1
ATOM 537 O O . LEU A 1 72 ? 16.373 -10.572 -14.562 1.00 89.62 72 LEU A O 1
ATOM 541 N N . ASP A 1 73 ? 15.460 -11.021 -12.544 1.00 94.38 73 ASP A N 1
ATOM 542 C CA . ASP A 1 73 ? 14.153 -10.412 -12.798 1.00 94.38 73 ASP A CA 1
ATOM 543 C C . ASP A 1 73 ? 14.000 -9.052 -12.116 1.00 94.38 73 ASP A C 1
ATOM 545 O O . ASP A 1 73 ? 13.225 -8.217 -12.593 1.00 94.38 73 ASP A O 1
ATOM 549 N N . ASN A 1 74 ? 14.731 -8.803 -11.020 1.00 96.25 74 ASN A N 1
ATOM 550 C CA . ASN A 1 74 ? 14.725 -7.511 -10.340 1.00 96.25 74 ASN A CA 1
ATOM 551 C C . ASN A 1 74 ? 15.520 -6.462 -11.134 1.00 96.25 74 ASN A C 1
ATOM 553 O O . ASN A 1 74 ? 16.749 -6.509 -11.206 1.00 96.25 74 ASN A O 1
ATOM 557 N N . HIS A 1 75 ? 14.801 -5.489 -11.697 1.00 95.69 75 HIS A N 1
ATOM 558 C CA . HIS A 1 75 ? 15.360 -4.340 -12.410 1.00 95.69 75 HIS A CA 1
ATOM 559 C C . HIS A 1 75 ? 15.535 -3.103 -11.514 1.00 95.69 75 HIS A C 1
ATOM 561 O O . HIS A 1 75 ? 16.086 -2.106 -11.983 1.00 95.69 75 HIS A O 1
ATOM 567 N N . ALA A 1 76 ? 15.041 -3.135 -10.272 1.00 96.19 76 ALA A N 1
ATOM 568 C CA . ALA A 1 76 ? 15.101 -2.016 -9.344 1.00 96.19 76 ALA A CA 1
ATOM 569 C C . ALA A 1 76 ? 16.323 -2.086 -8.411 1.00 96.19 76 ALA A C 1
ATOM 571 O O . ALA A 1 76 ? 16.840 -3.161 -8.096 1.00 96.19 76 ALA A O 1
ATOM 572 N N . ALA A 1 77 ? 16.758 -0.921 -7.940 1.00 95.50 77 ALA A N 1
ATOM 573 C CA . ALA A 1 77 ? 17.718 -0.762 -6.852 1.00 95.50 77 ALA A CA 1
ATOM 574 C C . ALA A 1 77 ? 17.227 0.324 -5.873 1.00 95.50 77 ALA A C 1
ATOM 576 O O . ALA A 1 77 ? 16.483 1.213 -6.298 1.00 95.50 77 ALA A O 1
ATOM 577 N N . PRO A 1 78 ? 17.629 0.304 -4.587 1.00 94.94 78 PRO A N 1
ATOM 578 C CA . PRO A 1 78 ? 17.376 1.416 -3.669 1.00 94.94 78 PRO A CA 1
ATOM 579 C C . PRO A 1 78 ? 17.921 2.739 -4.230 1.00 94.94 78 PRO A C 1
ATOM 581 O O . PRO A 1 78 ? 19.065 2.780 -4.688 1.00 94.94 78 PRO A O 1
ATOM 584 N N . LEU A 1 79 ? 17.117 3.805 -4.181 1.00 92.06 79 LEU A N 1
ATOM 585 C CA . LEU A 1 79 ? 17.513 5.152 -4.606 1.00 92.06 79 LEU A CA 1
ATOM 586 C C . LEU A 1 79 ? 17.776 6.055 -3.394 1.00 92.06 79 LEU A C 1
ATOM 588 O O . LEU A 1 79 ? 18.890 6.543 -3.225 1.00 92.06 79 LEU A O 1
ATOM 592 N N . ASP A 1 80 ? 16.758 6.242 -2.555 1.00 83.38 80 ASP A N 1
ATOM 593 C CA . ASP A 1 80 ? 16.829 6.931 -1.264 1.00 83.38 80 ASP A CA 1
ATOM 594 C C . ASP A 1 80 ? 15.662 6.462 -0.381 1.00 83.38 80 ASP A C 1
ATOM 596 O O . ASP A 1 80 ? 14.585 6.170 -0.905 1.00 83.38 80 ASP A O 1
ATOM 600 N N . GLY A 1 81 ? 15.878 6.383 0.936 1.00 83.62 81 GLY A N 1
ATOM 601 C CA . GLY A 1 81 ? 14.898 5.974 1.952 1.00 83.62 81 GLY A CA 1
ATOM 602 C C . GLY A 1 81 ? 13.893 4.912 1.486 1.00 83.62 81 GLY A C 1
ATOM 603 O O . GLY A 1 81 ? 14.239 3.750 1.278 1.00 83.62 81 GLY A O 1
ATOM 604 N N . ASN A 1 82 ? 12.647 5.350 1.299 1.00 90.69 82 ASN A N 1
ATOM 605 C CA . ASN A 1 82 ? 11.497 4.517 0.949 1.00 90.69 82 ASN A CA 1
ATOM 606 C C . ASN A 1 82 ? 11.215 4.490 -0.571 1.00 90.69 82 ASN A C 1
ATOM 608 O O . ASN A 1 82 ? 10.062 4.388 -0.987 1.00 90.69 82 ASN A O 1
ATOM 612 N N . VAL A 1 83 ? 12.236 4.617 -1.427 1.00 94.88 83 VAL A N 1
ATOM 613 C CA . VAL A 1 83 ? 12.088 4.577 -2.893 1.00 94.88 83 VAL A CA 1
ATOM 614 C C . VAL A 1 83 ? 13.119 3.649 -3.531 1.00 94.88 83 VAL A C 1
ATOM 616 O O . VAL A 1 83 ? 14.330 3.806 -3.355 1.00 94.88 83 VAL A O 1
ATOM 619 N N . ALA A 1 84 ? 12.634 2.718 -4.354 1.00 96.62 84 ALA A N 1
ATOM 620 C CA . ALA A 1 84 ? 13.452 1.965 -5.301 1.00 96.62 84 ALA A CA 1
ATOM 621 C C . ALA A 1 84 ? 13.258 2.502 -6.727 1.00 96.62 84 ALA A C 1
ATOM 623 O O . ALA A 1 84 ? 12.171 2.954 -7.079 1.00 96.62 84 ALA A O 1
ATOM 624 N N . TYR A 1 85 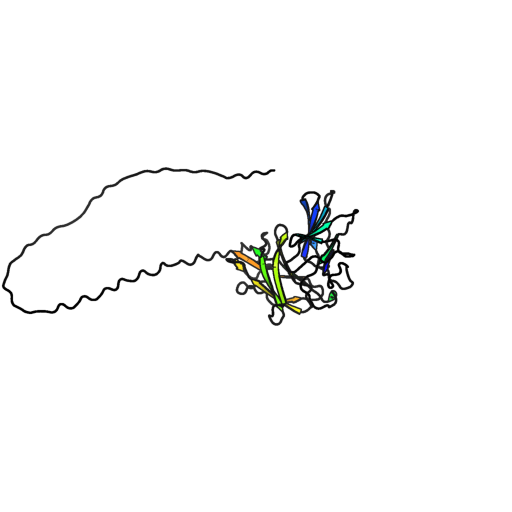? 14.286 2.435 -7.570 1.00 96.31 85 TYR A N 1
ATOM 625 C CA . TYR A 1 85 ? 14.262 2.944 -8.943 1.00 96.31 85 TYR A CA 1
ATOM 626 C C . TYR A 1 85 ? 14.754 1.896 -9.943 1.00 96.31 85 TYR A C 1
ATOM 628 O O . TYR A 1 85 ? 15.755 1.224 -9.694 1.00 96.31 85 TYR A O 1
ATOM 636 N N . ALA A 1 86 ? 14.078 1.786 -11.090 1.00 95.31 86 ALA A N 1
ATOM 637 C CA . ALA A 1 86 ? 14.490 0.949 -12.218 1.00 95.31 86 ALA A CA 1
ATOM 638 C C . ALA A 1 86 ? 14.607 1.778 -13.509 1.00 95.31 86 ALA A C 1
ATOM 640 O O . ALA A 1 86 ? 13.663 2.472 -13.885 1.00 95.31 86 ALA A O 1
ATOM 641 N N . GLU A 1 87 ? 15.741 1.690 -14.209 1.00 93.56 87 GLU A N 1
ATOM 642 C CA . GLU A 1 87 ? 16.037 2.482 -15.415 1.00 93.56 87 GLU A CA 1
ATOM 643 C C . GLU A 1 87 ? 15.516 1.826 -16.716 1.00 93.56 87 GLU A C 1
ATOM 645 O O . GLU A 1 87 ? 15.606 0.608 -16.910 1.00 93.56 87 GLU A O 1
ATOM 650 N N . VAL A 1 88 ? 15.023 2.635 -17.664 1.00 91.44 88 VAL A N 1
ATOM 651 C CA . VAL A 1 88 ? 14.659 2.192 -19.025 1.00 91.44 88 VAL A CA 1
ATOM 652 C C . VAL A 1 88 ? 15.919 2.017 -19.886 1.00 91.44 88 VAL A C 1
ATOM 654 O O . VAL A 1 88 ? 16.265 2.855 -20.719 1.00 91.44 88 VAL A O 1
ATOM 657 N N . VAL A 1 89 ? 16.596 0.881 -19.717 1.00 88.25 89 VAL A N 1
ATOM 658 C CA . VAL A 1 89 ? 17.750 0.479 -20.545 1.00 88.25 89 VAL A CA 1
ATOM 659 C C . VAL A 1 89 ? 17.289 -0.264 -21.810 1.00 88.25 89 VAL A C 1
ATOM 661 O O . VAL A 1 89 ? 16.376 -1.088 -21.749 1.00 88.25 89 VAL A O 1
ATOM 664 N N . ASP A 1 90 ? 17.915 0.018 -22.959 1.00 80.88 90 ASP A N 1
ATOM 665 C CA . ASP A 1 90 ? 17.729 -0.663 -24.260 1.00 80.88 90 ASP A CA 1
ATOM 666 C C . ASP A 1 90 ? 16.270 -0.832 -24.738 1.00 80.88 90 ASP A C 1
ATOM 668 O O . ASP A 1 90 ? 15.914 -1.783 -25.436 1.00 80.88 90 ASP A O 1
ATOM 672 N N . GLY A 1 91 ? 15.391 0.109 -24.376 1.00 73.25 91 GLY A N 1
ATOM 673 C CA . GLY A 1 91 ? 13.973 0.062 -24.750 1.00 73.25 91 GLY A CA 1
ATOM 674 C C . GLY A 1 91 ? 13.163 -1.012 -24.013 1.00 73.25 91 GLY A C 1
ATOM 675 O O . GLY A 1 91 ? 12.057 -1.345 -24.448 1.00 73.25 91 GLY A O 1
ATOM 676 N N . ARG A 1 92 ? 13.684 -1.543 -22.896 1.00 83.06 92 ARG A N 1
ATOM 677 C CA . ARG A 1 92 ? 12.978 -2.429 -21.958 1.00 83.06 92 ARG A CA 1
ATOM 678 C C . ARG A 1 92 ? 11.618 -1.826 -21.579 1.00 83.06 92 ARG A C 1
ATOM 680 O O . ARG A 1 92 ? 11.545 -0.778 -20.947 1.00 83.06 92 ARG A O 1
ATOM 687 N N . ARG A 1 93 ? 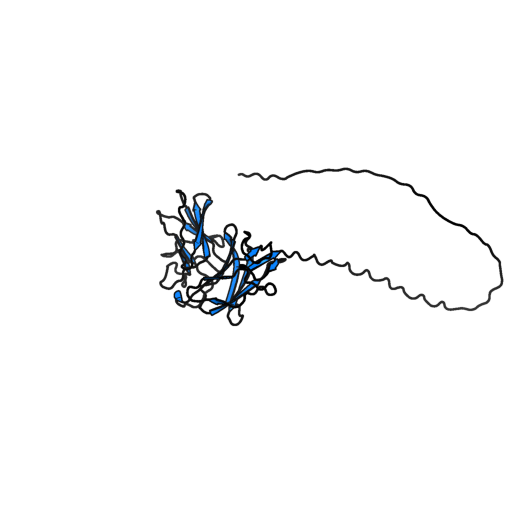10.533 -2.515 -21.950 1.00 80.69 93 ARG A N 1
ATOM 688 C CA . ARG A 1 93 ? 9.138 -2.096 -21.684 1.00 80.69 93 ARG A CA 1
ATOM 689 C C . ARG A 1 93 ? 8.532 -2.679 -20.403 1.00 80.69 93 ARG A C 1
ATOM 691 O O . ARG A 1 93 ? 7.387 -2.375 -20.092 1.00 80.69 93 ARG A O 1
ATOM 698 N N . ILE A 1 94 ? 9.267 -3.547 -19.709 1.00 87.25 94 ILE A N 1
ATOM 699 C CA . ILE A 1 94 ? 8.839 -4.206 -18.473 1.00 87.25 94 ILE A CA 1
ATOM 700 C C . ILE A 1 94 ? 9.885 -3.888 -17.413 1.00 87.25 94 ILE A C 1
ATOM 702 O O . ILE A 1 94 ? 11.022 -4.351 -17.505 1.00 87.25 94 ILE A O 1
ATOM 706 N N . LEU A 1 95 ? 9.491 -3.092 -16.425 1.00 94.25 95 LEU A N 1
ATOM 707 C CA . LEU A 1 95 ? 10.260 -2.871 -15.209 1.00 94.25 95 LEU A CA 1
ATOM 708 C C . LEU A 1 95 ? 9.619 -3.700 -14.085 1.00 94.25 95 LEU A C 1
ATOM 710 O O . LEU A 1 95 ? 8.423 -4.012 -14.101 1.00 94.25 95 LEU A O 1
ATOM 714 N N . ASN A 1 96 ? 10.472 -4.172 -13.187 1.00 96.38 96 ASN A N 1
ATOM 715 C CA . ASN A 1 96 ? 10.173 -5.206 -12.208 1.00 96.38 96 ASN A CA 1
ATOM 716 C C . ASN A 1 96 ? 10.946 -4.861 -10.935 1.00 96.38 96 ASN A C 1
ATOM 718 O O . ASN A 1 96 ? 12.138 -4.569 -11.033 1.00 96.38 96 ASN A O 1
ATOM 722 N N . ALA A 1 97 ? 10.284 -4.917 -9.782 1.00 97.75 97 ALA A N 1
ATOM 723 C CA . ALA A 1 97 ? 10.909 -4.725 -8.478 1.00 97.75 97 ALA A CA 1
ATOM 724 C C . ALA A 1 97 ? 10.585 -5.920 -7.575 1.00 97.75 97 ALA A C 1
ATOM 726 O O . ALA A 1 97 ? 9.415 -6.177 -7.294 1.00 97.75 97 ALA A O 1
ATOM 727 N N . GLY A 1 98 ? 11.611 -6.643 -7.134 1.00 97.38 98 GLY A N 1
ATOM 728 C CA . GLY A 1 98 ? 11.463 -7.607 -6.045 1.00 97.38 98 GLY A CA 1
ATOM 729 C C . GLY A 1 98 ? 11.634 -6.870 -4.722 1.00 97.38 98 GLY A C 1
ATOM 730 O O . GLY A 1 98 ? 12.600 -6.120 -4.569 1.00 97.38 98 GLY A O 1
ATOM 731 N N . LEU A 1 99 ? 10.711 -7.043 -3.779 1.00 96.12 99 LEU A N 1
ATOM 732 C CA . LEU A 1 99 ? 10.810 -6.465 -2.438 1.00 96.12 99 LEU A CA 1
ATOM 733 C C . LEU A 1 99 ? 10.943 -7.567 -1.386 1.00 96.12 99 LEU A C 1
ATOM 735 O O . LEU A 1 99 ? 10.387 -8.650 -1.534 1.00 96.12 99 LEU A O 1
ATOM 739 N N . THR A 1 100 ? 11.647 -7.262 -0.305 1.00 93.44 100 THR A N 1
ATOM 740 C CA . THR A 1 100 ? 11.714 -8.056 0.925 1.00 93.44 100 THR A CA 1
ATOM 741 C C . THR A 1 100 ? 11.100 -7.260 2.080 1.00 93.44 100 THR A C 1
ATOM 743 O O . THR A 1 100 ? 10.850 -6.059 1.954 1.00 93.44 100 THR A O 1
ATOM 746 N N . GLY A 1 101 ? 10.847 -7.916 3.211 1.00 88.75 101 GLY A N 1
ATOM 747 C CA . GLY A 1 101 ? 10.314 -7.292 4.421 1.00 88.75 101 GLY A CA 1
ATOM 748 C C . GLY A 1 101 ? 10.391 -8.232 5.626 1.00 88.75 101 GLY A C 1
ATOM 749 O O . GLY A 1 101 ? 11.262 -9.106 5.688 1.00 88.75 101 GLY A O 1
ATOM 750 N N . SER A 1 102 ? 9.477 -8.071 6.586 1.00 75.69 102 SER A N 1
ATOM 751 C CA . SER A 1 102 ? 9.392 -8.931 7.777 1.00 75.69 102 SER A CA 1
ATOM 752 C C . SER A 1 102 ? 9.271 -10.425 7.411 1.00 75.69 102 SER A C 1
ATOM 754 O O . SER A 1 102 ? 8.378 -10.805 6.653 1.00 75.69 102 SER A O 1
ATOM 756 N N . PRO A 1 103 ? 10.144 -11.311 7.933 1.00 59.97 103 PRO A N 1
ATOM 757 C CA . PRO A 1 103 ? 10.227 -12.696 7.472 1.00 59.97 103 PRO A CA 1
ATOM 758 C C . PRO A 1 103 ? 9.089 -13.570 8.018 1.00 59.97 103 PRO A C 1
ATOM 760 O O . PRO A 1 103 ? 9.167 -14.116 9.121 1.00 59.97 103 PRO A O 1
ATOM 763 N N . PHE A 1 104 ? 8.050 -13.762 7.207 1.00 64.06 104 PHE A N 1
ATOM 764 C CA . PHE A 1 104 ? 7.033 -14.790 7.430 1.00 64.06 104 PHE A CA 1
ATOM 765 C C . PHE A 1 104 ? 7.591 -16.199 7.130 1.00 64.06 104 PHE A C 1
ATOM 767 O O . PHE A 1 104 ? 8.496 -16.349 6.304 1.00 64.06 104 PHE A O 1
ATOM 774 N N . PRO A 1 105 ? 7.094 -17.260 7.797 1.00 59.31 105 PRO A N 1
ATOM 775 C CA . PRO A 1 105 ? 7.569 -18.621 7.561 1.00 59.31 105 PRO A CA 1
ATOM 776 C C . PRO A 1 105 ? 7.260 -19.067 6.127 1.00 59.31 105 PRO A C 1
ATOM 778 O O . PRO A 1 105 ? 6.144 -18.871 5.649 1.00 59.31 105 PRO A O 1
ATOM 781 N N . LEU A 1 106 ? 8.242 -19.702 5.474 1.00 56.97 106 LEU A N 1
ATOM 782 C CA . LEU A 1 106 ? 8.187 -20.118 4.068 1.00 56.97 106 LEU A CA 1
ATOM 783 C C . LEU A 1 106 ? 7.057 -21.130 3.801 1.00 56.97 106 LEU A C 1
ATOM 785 O O . LEU A 1 106 ? 7.221 -22.343 3.965 1.00 56.97 106 LEU A O 1
ATOM 789 N N . THR A 1 107 ? 5.918 -20.620 3.345 1.00 62.16 107 THR A N 1
ATOM 790 C CA . THR A 1 107 ? 4.784 -21.365 2.792 1.00 62.16 107 THR A CA 1
ATOM 791 C C . THR A 1 107 ? 4.529 -20.892 1.349 1.00 62.16 107 THR A C 1
ATOM 793 O O . THR A 1 107 ? 5.054 -19.858 0.939 1.00 62.16 107 THR A O 1
ATOM 796 N N . PRO A 1 108 ? 3.800 -21.650 0.508 1.00 64.31 108 PRO A N 1
ATOM 797 C CA . PRO A 1 108 ? 3.642 -21.288 -0.906 1.00 64.31 108 PRO A CA 1
ATOM 798 C C . PRO A 1 108 ? 2.795 -20.019 -1.099 1.00 64.31 108 PRO A C 1
ATOM 800 O O . PRO A 1 108 ? 1.773 -19.892 -0.429 1.00 64.31 108 PRO A O 1
ATOM 803 N N . ALA A 1 109 ? 3.122 -19.160 -2.080 1.00 59.41 109 ALA A N 1
ATOM 804 C CA . ALA A 1 109 ? 2.407 -17.900 -2.368 1.00 59.41 109 ALA A CA 1
ATOM 805 C C . ALA A 1 109 ? 0.874 -17.964 -2.330 1.00 59.41 109 ALA A C 1
ATOM 807 O O . ALA A 1 109 ? 0.235 -17.054 -1.815 1.00 59.41 109 ALA A O 1
ATOM 808 N N . ALA A 1 110 ? 0.274 -19.040 -2.846 1.00 63.53 110 ALA A N 1
ATOM 809 C CA . ALA A 1 110 ? -1.180 -19.218 -2.872 1.00 63.53 110 ALA A CA 1
ATOM 810 C C . ALA A 1 110 ? -1.829 -19.367 -1.475 1.00 63.53 110 ALA A C 1
ATOM 812 O O . ALA A 1 110 ? -3.049 -19.469 -1.378 1.00 63.53 110 ALA A O 1
ATOM 813 N N . ALA A 1 111 ? -1.033 -19.403 -0.403 1.00 75.25 111 ALA A N 1
ATOM 814 C CA . ALA A 1 111 ? -1.487 -19.336 0.980 1.00 75.25 111 ALA A CA 1
ATOM 815 C C . ALA A 1 111 ? -1.415 -17.918 1.577 1.00 75.25 111 ALA A C 1
ATOM 817 O O . ALA A 1 111 ? -1.855 -17.748 2.706 1.00 75.25 111 ALA A O 1
ATOM 818 N N . TYR A 1 112 ? -0.873 -16.915 0.881 1.00 87.00 112 TYR A N 1
ATOM 819 C CA . TYR A 1 112 ? -0.682 -15.581 1.451 1.00 87.00 112 TYR A CA 1
ATOM 820 C C . TYR A 1 112 ? -1.727 -14.567 0.990 1.00 87.00 112 TYR A C 1
ATOM 822 O O . TYR A 1 112 ? -2.049 -14.512 -0.196 1.00 87.00 112 TYR A O 1
ATOM 830 N N . GLY A 1 113 ? -2.202 -13.740 1.916 1.00 92.56 113 GLY A N 1
ATOM 831 C CA . GLY A 1 113 ? -2.973 -12.530 1.638 1.00 92.56 113 GLY A CA 1
ATOM 832 C C . GLY A 1 113 ? -2.257 -11.267 2.120 1.00 92.56 113 GLY A C 1
ATOM 833 O O . GLY A 1 113 ? -1.156 -11.320 2.678 1.00 92.56 113 GLY A O 1
ATOM 834 N N . TRP A 1 114 ? -2.904 -10.126 1.911 1.00 95.31 114 TRP A N 1
ATOM 835 C CA . TRP A 1 114 ? -2.387 -8.794 2.221 1.00 95.31 114 TRP A CA 1
ATOM 836 C C . TRP A 1 114 ? -3.418 -7.982 3.004 1.00 95.31 114 TRP A C 1
ATOM 838 O O . TRP A 1 114 ? -4.616 -8.070 2.727 1.00 95.31 114 TRP A O 1
ATOM 848 N N . VAL A 1 115 ? -2.949 -7.156 3.939 1.00 97.56 115 VAL A N 1
ATOM 849 C CA . VAL A 1 115 ? -3.759 -6.116 4.593 1.00 97.56 115 VAL A CA 1
ATOM 850 C C . VAL A 1 115 ? -3.122 -4.769 4.293 1.00 97.56 115 VAL A C 1
ATOM 852 O O . VAL A 1 115 ? -1.926 -4.601 4.507 1.00 97.56 115 VAL A O 1
ATOM 855 N N . LEU A 1 116 ? -3.900 -3.819 3.792 1.00 96.69 116 LEU A N 1
ATOM 856 C CA . LEU A 1 116 ? -3.437 -2.468 3.481 1.00 96.69 116 LEU A CA 1
ATOM 857 C C . LEU A 1 116 ? -4.528 -1.443 3.770 1.00 96.69 116 LEU A C 1
ATOM 859 O O . LEU A 1 116 ? -5.692 -1.797 3.949 1.00 96.69 116 LEU A O 1
ATOM 863 N N . GLY A 1 117 ? -4.156 -0.173 3.764 1.00 95.50 117 GLY A N 1
ATOM 864 C CA . GLY A 1 117 ? -5.114 0.916 3.862 1.00 95.50 117 GLY A CA 1
ATOM 865 C C . GLY A 1 117 ? -4.440 2.266 4.023 1.00 95.50 117 GLY A C 1
ATOM 866 O O . GLY A 1 117 ? -3.211 2.367 4.094 1.00 95.50 117 GLY A O 1
ATOM 867 N N . THR A 1 118 ? -5.276 3.290 4.094 1.00 94.44 118 THR A N 1
ATOM 868 C CA . THR A 1 118 ? -4.917 4.683 4.360 1.00 94.44 118 THR A CA 1
ATOM 869 C C . THR A 1 118 ? -5.363 5.093 5.765 1.00 94.44 118 THR A C 1
ATOM 871 O O . THR A 1 118 ? -6.206 4.454 6.401 1.00 94.44 118 THR A O 1
ATOM 874 N N . THR A 1 119 ? -4.824 6.202 6.249 1.00 95.12 119 THR A N 1
ATOM 875 C CA . THR A 1 119 ? -5.488 7.012 7.273 1.00 95.12 119 THR A CA 1
ATOM 876 C C . THR A 1 119 ? -5.611 8.427 6.737 1.00 95.12 119 THR A C 1
ATOM 878 O O . THR A 1 119 ? -4.719 8.893 6.028 1.00 95.12 119 THR A O 1
ATOM 881 N N . TRP A 1 120 ? -6.715 9.118 7.011 1.00 93.56 120 TRP A N 1
ATOM 882 C CA . TRP A 1 120 ? -6.989 10.426 6.406 1.00 93.56 120 TRP A CA 1
ATOM 883 C C . TRP A 1 120 ? -7.554 11.425 7.410 1.00 93.56 120 TRP A C 1
ATOM 885 O O . TRP A 1 120 ? -8.111 11.042 8.441 1.00 93.56 120 TRP A O 1
ATOM 895 N N . SER A 1 121 ? -7.381 12.709 7.096 1.00 92.06 121 SER A N 1
ATOM 896 C CA . SER A 1 121 ? -8.127 13.786 7.737 1.00 92.06 121 SER A CA 1
ATOM 897 C C . SER A 1 121 ? -9.595 13.646 7.350 1.00 92.06 121 SER A C 1
ATOM 899 O O . SER A 1 121 ? -9.941 13.857 6.195 1.00 92.06 121 SER A O 1
ATOM 901 N N . ASP A 1 122 ? -10.442 13.300 8.311 1.00 92.00 122 ASP A N 1
ATOM 902 C CA . ASP A 1 122 ? -11.899 13.320 8.184 1.00 92.00 122 ASP A CA 1
ATOM 903 C C . ASP A 1 122 ? -12.410 14.580 8.900 1.00 92.00 122 ASP A C 1
ATOM 905 O O . ASP A 1 122 ? -12.778 14.564 10.079 1.00 92.00 122 ASP A O 1
ATOM 909 N N . GLY A 1 123 ? -12.333 15.717 8.203 1.00 89.62 123 GLY A N 1
ATOM 910 C CA . GLY A 1 123 ? -12.726 17.026 8.721 1.00 89.62 123 GLY A CA 1
ATOM 911 C C . GLY A 1 123 ? -14.240 17.199 8.870 1.00 89.62 123 GLY A C 1
ATOM 912 O O . GLY A 1 123 ? -14.679 18.087 9.609 1.00 89.62 123 GLY A O 1
ATOM 913 N N . ASN A 1 124 ? -15.036 16.365 8.195 1.00 88.75 124 ASN A N 1
ATOM 914 C CA . ASN A 1 124 ? -16.499 16.397 8.241 1.00 88.75 124 ASN A CA 1
ATOM 915 C C . ASN A 1 124 ? -17.111 15.446 9.309 1.00 88.75 124 ASN A C 1
ATOM 917 O O . ASN A 1 124 ? -18.194 15.732 9.832 1.00 88.75 124 ASN A O 1
ATOM 921 N N . GLN A 1 12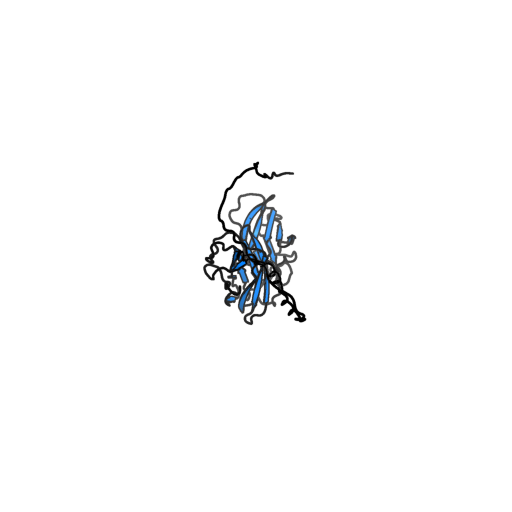5 ? -16.366 14.409 9.712 1.00 90.81 125 GLN A N 1
ATOM 922 C CA . GLN A 1 125 ? -16.670 13.362 10.703 1.00 90.81 125 GLN A CA 1
ATOM 923 C C . GLN A 1 125 ? -17.691 12.274 10.302 1.00 90.81 125 GLN A C 1
ATOM 925 O O . GLN A 1 125 ? -18.215 11.591 11.194 1.00 90.81 125 GLN A O 1
ATOM 930 N N . ASP A 1 126 ? -17.988 12.079 9.013 1.00 89.19 126 ASP A N 1
ATOM 931 C CA . ASP A 1 126 ? -18.926 11.044 8.542 1.00 89.19 126 ASP A CA 1
ATOM 932 C C . ASP A 1 126 ? -18.303 9.654 8.294 1.00 89.19 126 ASP A C 1
ATOM 934 O O . ASP A 1 126 ? -19.042 8.676 8.123 1.00 89.19 126 ASP A O 1
ATOM 938 N N . GLY A 1 127 ? -16.971 9.539 8.358 1.00 91.50 127 GLY A N 1
ATOM 939 C CA . GLY A 1 127 ? -16.231 8.290 8.165 1.00 91.50 127 GLY A CA 1
ATOM 940 C C . GLY A 1 127 ? -16.080 7.854 6.703 1.00 91.50 127 GLY A C 1
ATOM 941 O O . GLY A 1 127 ? -15.546 6.771 6.455 1.00 91.50 127 GLY A O 1
ATOM 942 N N . ILE A 1 128 ? -16.528 8.650 5.727 1.00 90.38 128 ILE A N 1
ATOM 943 C CA . ILE A 1 128 ? -16.347 8.379 4.295 1.00 90.38 128 ILE A CA 1
ATOM 944 C C . ILE A 1 128 ? -14.978 8.902 3.842 1.00 90.38 128 ILE A C 1
ATOM 946 O O . ILE A 1 128 ? -14.521 9.972 4.248 1.00 90.38 128 ILE A O 1
ATOM 950 N N . TRP A 1 129 ? -14.310 8.151 2.969 1.00 86.75 129 TRP A N 1
ATOM 951 C CA . TRP A 1 129 ? -13.063 8.586 2.347 1.00 86.75 129 TRP A CA 1
ATOM 952 C C . TRP A 1 129 ? -13.339 9.378 1.056 1.00 86.75 129 TRP A C 1
ATOM 954 O O . TRP A 1 129 ? -13.131 8.890 -0.057 1.00 86.75 129 TRP A O 1
ATOM 964 N N . ASP A 1 130 ? -13.842 10.611 1.205 1.00 83.75 130 ASP A N 1
ATOM 965 C CA . ASP A 1 130 ? -13.988 11.579 0.102 1.00 83.75 130 ASP A CA 1
ATOM 966 C C . ASP A 1 130 ? -13.085 12.831 0.214 1.00 83.75 130 ASP A C 1
ATOM 968 O O . ASP A 1 130 ? -12.950 13.583 -0.758 1.00 83.75 130 ASP A O 1
ATOM 972 N N . GLU A 1 131 ? -12.384 13.003 1.342 1.00 72.94 131 GLU A N 1
ATOM 973 C CA . GLU A 1 131 ? -11.337 14.017 1.535 1.00 72.94 131 GLU A CA 1
ATOM 974 C C . GLU A 1 131 ? -9.972 13.573 0.959 1.00 72.94 131 GLU A C 1
ATOM 976 O O . GLU A 1 131 ? -9.634 12.390 0.897 1.00 72.94 131 GLU A O 1
ATOM 981 N N . THR A 1 132 ? -9.158 14.542 0.524 1.00 72.12 132 THR A N 1
ATOM 982 C CA . THR A 1 132 ? -7.911 14.308 -0.233 1.00 72.12 132 THR A CA 1
ATOM 983 C C . THR A 1 132 ? -6.643 14.205 0.613 1.00 72.12 132 THR A C 1
ATOM 985 O O . THR A 1 132 ? -5.557 14.106 0.051 1.00 72.12 132 THR A O 1
ATOM 988 N N . ASP A 1 133 ? -6.742 14.277 1.938 1.00 84.12 133 ASP A N 1
ATOM 989 C CA . ASP A 1 133 ? -5.596 14.620 2.783 1.00 84.12 133 ASP A CA 1
ATOM 990 C C . ASP A 1 133 ? -5.217 13.435 3.691 1.00 84.12 133 ASP A C 1
ATOM 992 O O . ASP A 1 133 ? -5.620 13.329 4.853 1.00 84.12 133 ASP A O 1
ATOM 996 N N . GLY A 1 134 ? -4.441 12.504 3.126 1.00 89.94 134 GLY A N 1
ATOM 997 C CA . GLY A 1 134 ? -3.907 11.327 3.811 1.00 89.94 134 GLY A CA 1
ATOM 998 C C . GLY A 1 134 ? -2.893 11.674 4.908 1.00 89.94 134 GLY A C 1
ATOM 999 O O . GLY A 1 134 ? -1.913 12.385 4.683 1.00 89.94 134 GLY A O 1
ATOM 1000 N N . LEU A 1 135 ? -3.097 11.119 6.102 1.00 92.50 135 LEU A N 1
ATOM 1001 C CA . LEU A 1 135 ? -2.250 11.308 7.276 1.00 92.50 135 LEU A CA 1
ATOM 1002 C C . LEU A 1 135 ? -1.095 10.301 7.268 1.00 92.50 135 LEU A C 1
ATOM 1004 O O . LEU A 1 135 ? -1.288 9.089 7.372 1.00 92.50 135 LEU A O 1
ATOM 1008 N N . THR A 1 136 ? 0.129 10.805 7.150 1.00 92.88 136 THR A N 1
ATOM 1009 C CA . THR A 1 136 ? 1.359 10.012 7.297 1.00 92.88 136 THR A CA 1
ATOM 1010 C C . THR A 1 136 ? 1.816 9.937 8.755 1.00 92.88 136 THR A C 1
ATOM 1012 O O . THR A 1 136 ? 1.453 10.787 9.562 1.00 92.88 136 THR A O 1
ATOM 1015 N N . ASP A 1 137 ? 2.680 8.970 9.065 1.00 93.31 137 ASP A N 1
ATOM 1016 C CA . ASP A 1 137 ? 3.270 8.723 10.392 1.00 93.31 137 ASP A CA 1
ATOM 1017 C C . ASP A 1 137 ? 2.266 8.295 11.488 1.00 93.31 137 ASP A C 1
ATOM 1019 O O . ASP A 1 137 ? 2.579 8.295 12.680 1.00 93.31 137 ASP A O 1
ATOM 1023 N N . VAL A 1 138 ? 1.071 7.846 11.083 1.00 96.81 138 VAL A N 1
ATOM 1024 C CA . VAL A 1 138 ? 0.138 7.122 11.959 1.00 96.81 138 VAL A CA 1
ATOM 1025 C C . VAL A 1 138 ? 0.655 5.694 12.120 1.00 96.81 138 VAL A C 1
ATOM 1027 O O . VAL A 1 138 ? 0.932 5.015 11.130 1.00 96.81 138 VAL A O 1
ATOM 1030 N N . GLU A 1 139 ? 0.811 5.228 13.359 1.00 97.56 139 GLU A N 1
ATOM 1031 C CA . GLU A 1 139 ? 1.293 3.872 13.633 1.00 97.56 139 GLU A CA 1
ATOM 1032 C C . GLU A 1 139 ? 0.142 2.870 13.602 1.00 97.56 139 GLU A C 1
ATOM 1034 O O . GLU A 1 139 ? -0.886 3.054 14.254 1.00 97.56 139 GLU A O 1
ATOM 1039 N N . VAL A 1 140 ? 0.336 1.792 12.849 1.00 98.38 140 VAL A N 1
ATOM 1040 C CA . VAL A 1 140 ? -0.617 0.701 12.680 1.00 98.38 140 VAL A CA 1
ATOM 1041 C C . VAL A 1 140 ? 0.035 -0.575 13.195 1.00 98.38 140 VAL A C 1
ATOM 1043 O O . VAL A 1 140 ? 1.161 -0.914 12.832 1.00 98.38 140 VAL A O 1
ATOM 1046 N N . THR A 1 141 ? -0.673 -1.299 14.052 1.00 98.06 141 THR A N 1
ATOM 1047 C CA . THR A 1 141 ? -0.231 -2.576 14.617 1.00 98.06 141 THR A CA 1
ATOM 1048 C C . THR A 1 141 ? -1.156 -3.685 14.140 1.00 98.06 141 THR A C 1
ATOM 1050 O O . THR A 1 141 ? -2.360 -3.630 14.387 1.00 98.06 141 THR A O 1
ATOM 1053 N N . LEU A 1 142 ? -0.599 -4.703 13.487 1.00 97.88 142 LEU A N 1
ATOM 1054 C CA . LEU A 1 142 ? -1.305 -5.929 13.127 1.00 97.88 142 LEU A CA 1
ATOM 1055 C C . LEU A 1 142 ? -1.308 -6.886 14.322 1.00 97.88 142 LEU A C 1
ATOM 1057 O O . LEU A 1 142 ? -0.247 -7.270 14.821 1.00 97.88 142 LEU A O 1
ATOM 1061 N N . LEU A 1 143 ? -2.499 -7.302 14.743 1.00 97.50 143 LEU A N 1
ATOM 1062 C CA . LEU A 1 143 ? -2.725 -8.250 15.829 1.00 97.50 143 LEU A CA 1
ATOM 1063 C C . LEU A 1 143 ? -3.197 -9.601 15.280 1.00 97.50 143 LEU A C 1
ATOM 1065 O O . LEU A 1 143 ? -3.996 -9.648 14.344 1.00 97.50 143 LEU A O 1
ATOM 1069 N N . ASP A 1 144 ? -2.720 -10.697 15.870 1.00 95.50 144 ASP A N 1
ATOM 1070 C CA . ASP A 1 144 ? -3.220 -12.047 15.590 1.00 95.50 144 ASP A CA 1
ATOM 1071 C C . ASP A 1 144 ? -4.557 -12.344 16.302 1.00 95.50 144 ASP A C 1
ATOM 1073 O O . ASP A 1 144 ? -5.014 -11.588 17.161 1.00 95.50 144 ASP A O 1
ATOM 1077 N N . ALA A 1 145 ? -5.174 -13.488 15.990 1.00 95.56 145 ALA A N 1
ATOM 1078 C CA . ALA A 1 145 ? -6.409 -13.968 16.627 1.00 95.56 145 ALA A CA 1
ATOM 1079 C C . ALA A 1 145 ? -6.327 -14.169 18.162 1.00 95.56 145 ALA A C 1
ATOM 1081 O O . ALA A 1 145 ? -7.346 -14.403 18.813 1.00 95.56 145 ALA A O 1
ATOM 1082 N N . GLY A 1 146 ? -5.129 -14.126 18.757 1.00 96.69 146 GLY A N 1
ATOM 1083 C CA . GLY A 1 146 ? -4.910 -14.127 20.205 1.00 96.69 146 GLY A CA 1
ATOM 1084 C C . GLY A 1 146 ? -4.734 -12.728 20.811 1.00 96.69 146 GLY A C 1
ATOM 1085 O O . GLY A 1 146 ? -4.604 -12.622 22.031 1.00 96.69 146 GLY A O 1
ATOM 1086 N N . GLY A 1 147 ? -4.723 -11.672 19.991 1.00 95.56 147 GLY A N 1
ATOM 1087 C CA . GLY A 1 147 ? -4.432 -10.294 20.389 1.00 95.56 147 GLY A CA 1
ATOM 1088 C C . GLY A 1 147 ? -2.937 -9.982 20.534 1.00 95.56 147 GLY A C 1
ATOM 1089 O O . GLY A 1 147 ? -2.590 -8.961 21.126 1.00 95.56 147 GLY A O 1
ATOM 1090 N N . ASN A 1 148 ? -2.042 -10.842 20.036 1.00 95.88 148 ASN A N 1
ATOM 1091 C CA . ASN A 1 148 ? -0.595 -10.612 20.078 1.00 95.88 148 ASN A CA 1
ATOM 1092 C C . ASN A 1 148 ? -0.150 -9.777 18.872 1.00 95.88 148 ASN A C 1
ATOM 1094 O O . ASN A 1 148 ? -0.678 -9.943 17.774 1.00 95.88 148 ASN A O 1
ATOM 1098 N N . VAL A 1 149 ? 0.871 -8.934 19.046 1.00 95.50 149 VAL A N 1
ATOM 1099 C CA . VAL A 1 149 ? 1.469 -8.175 17.937 1.00 95.50 149 VAL A CA 1
ATOM 1100 C C . VAL A 1 149 ? 2.156 -9.126 16.956 1.00 95.50 149 VAL A C 1
ATOM 1102 O O . VAL A 1 149 ? 3.131 -9.789 17.308 1.00 95.50 149 VAL A O 1
ATOM 1105 N N . ALA A 1 150 ? 1.657 -9.159 15.721 1.00 92.81 150 ALA A N 1
ATOM 1106 C CA . ALA A 1 150 ? 2.231 -9.905 14.606 1.00 92.81 150 ALA A CA 1
ATOM 1107 C C . ALA A 1 150 ? 3.184 -9.038 13.764 1.00 92.81 150 ALA A C 1
ATOM 1109 O O . ALA A 1 150 ? 4.210 -9.530 13.298 1.00 92.81 150 ALA A O 1
ATOM 1110 N N . ALA A 1 151 ? 2.857 -7.753 13.583 1.00 94.25 151 ALA A N 1
ATOM 1111 C CA . ALA A 1 151 ? 3.687 -6.757 12.903 1.00 94.25 151 ALA A CA 1
ATOM 1112 C C . ALA A 1 151 ? 3.274 -5.329 13.307 1.00 94.25 151 ALA A C 1
ATOM 1114 O O . ALA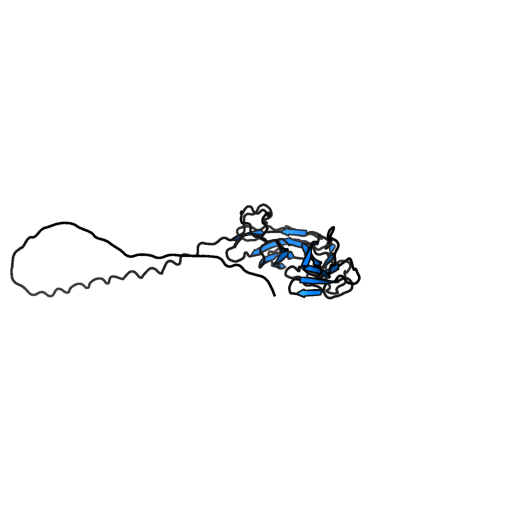 A 1 151 ? 2.181 -5.121 13.833 1.00 94.25 151 ALA A O 1
ATOM 1115 N N . SER A 1 152 ? 4.115 -4.342 13.005 1.00 95.25 152 SER A N 1
ATOM 1116 C CA . SER A 1 152 ? 3.753 -2.921 13.009 1.00 95.25 152 SER A CA 1
ATOM 1117 C C . SER A 1 152 ? 4.326 -2.223 11.773 1.00 95.25 152 SER A C 1
ATOM 1119 O O . SER A 1 152 ? 5.300 -2.701 11.188 1.00 95.25 152 SER A O 1
ATOM 1121 N N . ALA A 1 153 ? 3.669 -1.147 11.347 1.00 95.69 153 ALA A N 1
ATOM 1122 C CA . ALA A 1 153 ? 4.056 -0.301 10.220 1.00 95.69 153 ALA A CA 1
ATOM 1123 C C . ALA A 1 153 ? 3.484 1.111 10.421 1.00 95.69 153 ALA A C 1
ATOM 1125 O O . ALA A 1 153 ? 2.426 1.272 11.031 1.00 95.69 153 ALA A O 1
ATOM 1126 N N . ARG A 1 154 ? 4.147 2.138 9.892 1.00 95.69 154 ARG A N 1
ATOM 1127 C CA . ARG A 1 154 ? 3.640 3.521 9.858 1.00 95.69 154 ARG A CA 1
ATOM 1128 C C . ARG A 1 154 ? 3.102 3.892 8.478 1.00 95.69 154 ARG A C 1
ATOM 1130 O O . ARG A 1 154 ? 3.600 3.409 7.460 1.00 95.69 154 ARG A O 1
ATOM 1137 N N . THR A 1 155 ? 2.082 4.752 8.427 1.00 95.69 155 THR A N 1
ATOM 1138 C CA . THR A 1 155 ? 1.526 5.230 7.152 1.00 95.69 155 THR A CA 1
ATOM 1139 C C . THR A 1 155 ? 2.544 6.102 6.411 1.00 95.69 155 THR A C 1
ATOM 1141 O O . THR A 1 155 ? 2.900 7.199 6.844 1.00 95.69 155 THR A O 1
ATOM 1144 N N . GLY A 1 156 ? 3.048 5.606 5.282 1.00 91.94 156 GLY A N 1
ATOM 1145 C CA . GLY A 1 156 ? 3.994 6.319 4.424 1.00 91.94 156 GLY A CA 1
ATOM 1146 C C . GLY A 1 156 ? 3.293 7.207 3.395 1.00 91.94 156 GLY A C 1
ATOM 1147 O O . GLY A 1 156 ? 2.143 6.966 3.042 1.00 91.94 156 GLY A O 1
ATOM 1148 N N . TYR A 1 157 ? 4.001 8.213 2.875 1.00 89.62 157 TYR A N 1
ATOM 1149 C CA . TYR A 1 157 ? 3.557 9.004 1.718 1.00 89.62 157 TYR A CA 1
ATOM 1150 C C . TYR A 1 157 ? 3.462 8.113 0.471 1.00 89.62 157 TYR A C 1
ATOM 1152 O O . TYR A 1 157 ? 4.471 7.542 0.053 1.00 89.62 157 TYR A O 1
ATOM 1160 N N . HIS A 1 158 ? 2.278 8.000 -0.135 1.00 84.44 158 HIS A N 1
ATOM 1161 C CA . HIS A 1 158 ? 2.000 7.039 -1.211 1.00 84.44 158 HIS A CA 1
ATOM 1162 C C . HIS A 1 158 ? 1.905 7.701 -2.589 1.00 84.44 158 HIS A C 1
ATOM 1164 O O . HIS A 1 158 ? 2.639 7.350 -3.522 1.00 84.44 158 HIS A O 1
ATOM 1170 N N . ASP A 1 159 ? 1.094 8.745 -2.692 1.00 78.38 159 ASP A N 1
ATOM 1171 C CA . ASP A 1 159 ? 1.073 9.708 -3.791 1.00 78.38 159 ASP A CA 1
ATOM 1172 C C . ASP A 1 159 ? 0.758 11.111 -3.246 1.00 78.38 159 ASP A C 1
ATOM 1174 O O . ASP A 1 159 ? 0.833 11.330 -2.042 1.00 78.38 159 ASP A O 1
ATOM 1178 N N . SER A 1 160 ? 0.453 12.078 -4.114 1.00 68.94 160 SER A N 1
ATOM 1179 C CA . SER A 1 160 ? 0.223 13.476 -3.722 1.00 68.94 160 SER A CA 1
ATOM 1180 C C . SER A 1 160 ? -0.914 13.715 -2.721 1.00 68.94 160 SER A C 1
ATOM 1182 O O . SER A 1 160 ? -0.975 14.821 -2.187 1.00 68.94 160 SER A O 1
ATOM 1184 N N . TYR A 1 161 ? -1.786 12.731 -2.492 1.00 66.06 161 TYR A N 1
ATOM 1185 C CA . TYR A 1 161 ? -2.982 12.854 -1.657 1.00 66.06 161 TYR A CA 1
ATOM 1186 C C . TYR A 1 161 ? -3.129 11.709 -0.647 1.00 66.06 161 TYR A C 1
ATOM 1188 O O . TYR A 1 161 ? -3.728 11.890 0.411 1.00 66.06 161 TYR A O 1
ATOM 1196 N N . PHE A 1 162 ? -2.547 10.538 -0.913 1.00 80.94 162 PHE A N 1
ATOM 1197 C CA . PHE A 1 162 ? -2.765 9.361 -0.073 1.00 80.94 162 PHE A CA 1
ATOM 1198 C C . PHE A 1 162 ? -1.570 9.004 0.817 1.00 80.94 162 PHE A C 1
ATOM 1200 O O . PHE A 1 162 ? -0.403 9.087 0.417 1.00 80.94 162 PHE A O 1
ATOM 1207 N N . SER A 1 163 ? -1.882 8.554 2.035 1.00 92.12 163 SER A N 1
ATOM 1208 C CA . SER A 1 163 ? -0.966 7.776 2.863 1.00 92.12 163 SER A CA 1
ATOM 1209 C C . SER A 1 163 ? -1.251 6.284 2.659 1.00 92.12 163 SER A C 1
ATOM 1211 O O . SER A 1 163 ? -2.328 5.908 2.195 1.00 92.12 163 SER A O 1
ATOM 1213 N N . MET A 1 164 ? -0.289 5.411 2.959 1.00 93.88 164 MET A N 1
ATOM 1214 C CA . MET A 1 164 ? -0.535 3.968 2.942 1.00 93.88 164 MET A CA 1
ATOM 1215 C C . MET A 1 164 ? 0.335 3.220 3.952 1.00 93.88 164 MET A C 1
ATOM 1217 O O . MET A 1 164 ? 1.532 3.488 4.071 1.00 93.88 164 MET A O 1
ATOM 1221 N N . TYR A 1 165 ? -0.249 2.229 4.623 1.00 96.56 165 TYR A N 1
ATOM 1222 C CA . TYR A 1 165 ? 0.480 1.142 5.284 1.00 96.56 165 TYR A CA 1
ATOM 1223 C C . TYR A 1 165 ? 0.213 -0.189 4.550 1.00 96.56 165 TYR A C 1
ATOM 1225 O O . TYR A 1 165 ? -0.806 -0.346 3.873 1.00 96.56 165 TYR A O 1
ATOM 1233 N N . LEU A 1 166 ? 1.117 -1.164 4.684 1.00 96.19 166 LEU A N 1
ATOM 1234 C CA . LEU A 1 166 ? 0.969 -2.500 4.096 1.00 96.19 166 LEU A CA 1
ATOM 1235 C C . LEU A 1 166 ? 1.495 -3.570 5.057 1.00 96.19 166 LEU A C 1
ATOM 1237 O O . LEU A 1 166 ? 2.598 -3.450 5.581 1.00 96.19 166 LEU A O 1
ATOM 1241 N N . PHE A 1 167 ? 0.743 -4.655 5.210 1.00 95.69 167 PHE A N 1
ATOM 1242 C CA . PHE A 1 167 ? 1.169 -5.882 5.871 1.00 95.69 167 PHE A CA 1
ATOM 1243 C C . PHE A 1 167 ? 1.060 -7.077 4.930 1.00 95.69 167 PHE A C 1
ATOM 1245 O O . PHE A 1 167 ? 0.007 -7.352 4.350 1.00 95.69 167 PHE A O 1
ATOM 1252 N N . GLY A 1 168 ? 2.146 -7.838 4.859 1.00 92.44 168 GLY A N 1
ATOM 1253 C CA . GLY A 1 168 ? 2.186 -9.158 4.251 1.00 92.44 168 GLY A CA 1
ATOM 1254 C C . GLY A 1 168 ? 3.594 -9.548 3.807 1.00 92.44 168 GLY A C 1
ATOM 1255 O O . GLY A 1 168 ? 4.532 -8.775 4.010 1.00 92.44 168 GLY A O 1
ATOM 1256 N N . PRO A 1 169 ? 3.752 -10.736 3.206 1.00 91.50 169 PRO A N 1
ATOM 1257 C CA . PRO A 1 169 ? 2.694 -11.705 2.901 1.00 91.50 169 PRO A CA 1
ATOM 1258 C C . PRO A 1 169 ? 2.161 -12.428 4.158 1.00 91.50 169 PRO A C 1
ATOM 1260 O O . PRO A 1 169 ? 2.913 -13.095 4.865 1.00 91.50 169 PRO A O 1
ATOM 1263 N N . LEU A 1 170 ? 0.859 -12.310 4.450 1.00 91.56 170 LEU A N 1
ATOM 1264 C CA . LEU A 1 170 ? 0.239 -12.870 5.662 1.00 91.56 170 LEU A CA 1
ATOM 1265 C C . LEU A 1 170 ? -0.313 -14.285 5.422 1.00 91.56 170 LEU A C 1
ATOM 1267 O O . LEU A 1 170 ? -1.062 -14.469 4.463 1.00 91.56 170 LEU A O 1
ATOM 1271 N N . PRO A 1 171 ? -0.017 -15.285 6.277 1.00 89.69 171 PRO A N 1
ATOM 1272 C CA . PRO A 1 171 ? -0.691 -16.588 6.249 1.00 89.69 171 PRO A CA 1
ATOM 1273 C C . PRO A 1 171 ? -2.221 -16.482 6.434 1.00 89.69 171 PRO A C 1
ATOM 1275 O O . PRO A 1 171 ? -2.701 -15.475 6.954 1.00 89.69 171 PRO A O 1
ATOM 1278 N N . PRO A 1 172 ? -3.010 -17.524 6.095 1.00 91.50 172 PRO A N 1
ATOM 1279 C CA . PRO A 1 172 ? -4.454 -17.477 6.273 1.00 91.50 172 PRO A CA 1
ATOM 1280 C C . PRO A 1 172 ? -4.811 -17.508 7.761 1.00 91.50 172 PRO A C 1
ATOM 1282 O O . PRO A 1 172 ? -4.361 -18.401 8.486 1.00 91.50 172 PRO A O 1
ATOM 1285 N N . GLY A 1 173 ? -5.643 -16.576 8.215 1.00 93.06 173 GLY A N 1
ATOM 1286 C CA . GLY A 1 173 ? -5.951 -16.425 9.636 1.00 93.06 173 GLY A CA 1
ATOM 1287 C C . GLY A 1 173 ? -7.006 -15.366 9.931 1.00 93.06 173 GLY A C 1
ATOM 1288 O O . GLY A 1 173 ? -7.547 -14.733 9.026 1.00 93.06 173 GLY A O 1
ATOM 1289 N N . GLU A 1 174 ? -7.292 -15.187 11.217 1.00 97.12 174 GLU A N 1
ATOM 1290 C CA . GLU A 1 174 ? -8.055 -14.054 11.741 1.00 97.12 174 GLU A CA 1
ATOM 1291 C C . GLU A 1 174 ? -7.079 -13.049 12.364 1.00 97.12 174 GLU A C 1
ATOM 1293 O O . GLU A 1 174 ? -6.124 -13.439 13.043 1.00 97.12 174 GLU A O 1
ATOM 1298 N N . TYR A 1 175 ? -7.311 -11.770 12.086 1.00 97.69 175 TYR A N 1
ATOM 1299 C CA . TYR A 1 175 ? -6.455 -10.644 12.440 1.00 97.69 175 TYR A CA 1
ATOM 1300 C C . TYR A 1 175 ? -7.310 -9.442 12.863 1.00 97.69 175 TYR A C 1
ATOM 1302 O O . TYR A 1 175 ? -8.490 -9.350 12.518 1.00 97.69 175 TYR A O 1
ATOM 1310 N N . SER A 1 176 ? -6.712 -8.482 13.559 1.00 98.50 176 SER A N 1
ATOM 1311 C CA . SER A 1 176 ? -7.258 -7.127 13.704 1.00 98.50 176 SER A CA 1
ATOM 1312 C C . SER A 1 176 ? -6.143 -6.088 13.602 1.00 98.50 176 SER A C 1
ATOM 1314 O O . SER A 1 176 ? -4.960 -6.431 13.620 1.00 98.50 176 SER A O 1
ATOM 1316 N N . LEU A 1 177 ? -6.510 -4.814 13.464 1.00 98.62 177 LEU A N 1
ATOM 1317 C CA . LEU A 1 177 ? -5.570 -3.698 13.538 1.00 98.62 177 LEU A CA 1
ATOM 1318 C C . LEU A 1 177 ? -5.822 -2.870 14.795 1.00 98.62 177 LEU A C 1
ATOM 1320 O O . LEU A 1 177 ? -6.968 -2.715 15.218 1.00 98.62 177 LEU A O 1
ATOM 1324 N N . ALA A 1 178 ? -4.756 -2.294 15.339 1.00 98.50 178 ALA A N 1
ATOM 1325 C CA . ALA A 1 178 ? -4.804 -1.180 16.277 1.00 98.50 178 ALA A CA 1
ATOM 1326 C C . ALA A 1 178 ? -4.059 0.014 15.668 1.00 98.50 178 ALA A C 1
ATOM 1328 O O . ALA A 1 178 ? -2.879 -0.100 15.333 1.00 98.50 178 ALA A O 1
ATOM 1329 N N . PHE A 1 179 ? -4.752 1.138 15.512 1.00 98.31 179 PHE A N 1
ATOM 1330 C CA . PHE A 1 179 ? -4.192 2.405 15.056 1.00 98.31 179 PHE A CA 1
ATOM 1331 C C . PHE A 1 179 ? -3.857 3.280 16.272 1.00 98.31 179 PHE A C 1
ATOM 1333 O O . PHE A 1 179 ? -4.697 3.470 17.153 1.00 98.31 179 PHE A O 1
ATOM 1340 N N . THR A 1 180 ? -2.655 3.850 16.305 1.00 97.62 180 THR A N 1
ATOM 1341 C CA . THR A 1 180 ? -2.254 4.862 17.292 1.00 97.62 180 THR A CA 1
ATOM 1342 C C . THR A 1 180 ? -2.374 6.242 16.641 1.00 97.62 180 THR A C 1
ATOM 1344 O O . THR A 1 180 ? -1.619 6.520 15.704 1.00 97.62 180 THR A O 1
ATOM 1347 N N . PRO A 1 181 ? -3.300 7.110 17.089 1.00 93.94 181 PRO A N 1
ATOM 1348 C CA . PRO A 1 181 ? -3.474 8.434 16.505 1.00 93.94 181 PRO A CA 1
ATOM 1349 C C . PRO A 1 181 ? -2.274 9.341 16.849 1.00 93.94 181 PRO A C 1
ATOM 1351 O O . PRO A 1 181 ? -1.671 9.164 17.912 1.00 93.94 181 PRO A O 1
ATOM 1354 N N . PRO A 1 182 ? -1.925 10.321 15.995 1.00 92.25 182 PRO A N 1
ATOM 1355 C CA . PRO A 1 182 ? -0.985 11.380 16.361 1.00 92.25 182 PRO A CA 1
ATOM 1356 C C . PRO A 1 182 ? -1.504 12.243 17.525 1.00 92.25 182 PRO A C 1
ATOM 1358 O O . PRO A 1 182 ? -2.704 12.267 17.805 1.00 92.25 182 PRO A O 1
ATOM 1361 N N . ASP A 1 183 ? -0.608 12.999 18.167 1.00 89.94 183 ASP A N 1
ATOM 1362 C CA . ASP A 1 183 ? -0.983 13.978 19.198 1.00 89.94 183 ASP A CA 1
ATOM 1363 C C . ASP A 1 183 ? -2.066 14.951 18.681 1.00 89.94 183 ASP A C 1
ATOM 1365 O O . ASP A 1 183 ? -2.038 15.380 17.527 1.00 89.94 183 ASP A O 1
ATOM 1369 N N . ASP A 1 184 ? -3.027 15.287 19.547 1.00 90.81 184 ASP A N 1
ATOM 1370 C CA . ASP A 1 184 ? -4.234 16.086 19.267 1.00 90.81 184 ASP A CA 1
ATOM 1371 C C . ASP A 1 184 ? -5.220 15.517 18.211 1.00 90.81 184 ASP A C 1
ATOM 1373 O O . ASP A 1 184 ? -6.233 16.161 17.927 1.00 90.81 184 ASP A O 1
ATOM 1377 N N . TYR A 1 185 ? -5.024 14.305 17.672 1.00 93.69 185 TYR A N 1
ATOM 1378 C CA . TYR A 1 185 ? -6.015 13.632 16.812 1.00 93.69 185 TYR A CA 1
ATOM 1379 C C . TYR A 1 185 ? -6.899 12.636 17.577 1.00 93.69 185 TYR A C 1
ATOM 1381 O O . TYR A 1 185 ? -6.462 11.955 18.504 1.00 93.69 185 TYR A O 1
ATOM 1389 N N . ILE A 1 186 ? -8.153 12.505 17.134 1.00 94.44 186 ILE A N 1
ATOM 1390 C CA . ILE A 1 186 ? -9.078 11.432 17.534 1.00 94.44 186 ILE A CA 1
ATOM 1391 C C . ILE A 1 186 ? -9.675 10.760 16.299 1.00 94.44 186 ILE A C 1
ATOM 1393 O O . ILE A 1 186 ? -9.802 11.385 15.248 1.00 94.44 186 ILE A O 1
ATOM 1397 N N . PHE A 1 187 ? -10.079 9.500 16.434 1.00 95.38 187 PHE A N 1
ATOM 1398 C CA . PHE A 1 187 ? -10.802 8.779 15.388 1.00 95.38 187 PHE A CA 1
ATOM 1399 C C . PHE A 1 187 ? -12.220 9.325 15.198 1.00 95.38 187 PHE A C 1
ATOM 1401 O O . PHE A 1 187 ? -12.878 9.736 16.161 1.00 95.38 187 PHE A O 1
ATOM 1408 N N . THR A 1 188 ? -12.701 9.309 13.958 1.00 92.50 188 THR A N 1
ATOM 1409 C CA . THR A 1 188 ? -14.095 9.630 13.624 1.00 92.50 188 THR A CA 1
ATOM 1410 C C . THR A 1 188 ? -14.994 8.394 13.742 1.00 92.50 188 THR A C 1
ATOM 1412 O O . THR A 1 188 ? -14.566 7.347 14.227 1.00 92.50 188 THR A O 1
ATOM 1415 N N . SER A 1 189 ? -16.284 8.519 13.421 1.00 85.94 189 SER A N 1
ATOM 1416 C CA . SER A 1 189 ? -17.257 7.441 13.657 1.00 85.94 189 SER A CA 1
ATOM 1417 C C . SER A 1 189 ? -17.041 6.250 12.715 1.00 85.94 189 SER A C 1
ATOM 1419 O O . SER A 1 189 ? -16.778 6.449 11.534 1.00 85.94 189 SER A O 1
ATOM 1421 N N . ILE A 1 190 ? -17.257 5.015 13.197 1.00 78.00 190 ILE A N 1
ATOM 1422 C CA . ILE A 1 190 ? -17.382 3.851 12.299 1.00 78.00 190 ILE A CA 1
ATOM 1423 C C . ILE A 1 190 ? -18.572 4.088 11.361 1.00 78.00 190 ILE A C 1
ATOM 1425 O O . ILE A 1 190 ? -19.716 4.238 11.803 1.00 78.00 190 ILE A O 1
ATOM 1429 N N . GLY A 1 191 ? -18.290 4.075 10.067 1.00 72.31 191 GLY A N 1
ATOM 1430 C CA . GLY A 1 191 ? -19.189 4.463 8.988 1.00 72.31 191 GLY A CA 1
ATOM 1431 C C . GLY A 1 191 ? -18.366 4.670 7.720 1.00 72.31 191 GLY A C 1
ATOM 1432 O O . GLY A 1 191 ? -17.144 4.727 7.804 1.00 72.31 191 GLY A O 1
ATOM 1433 N N . GLY A 1 192 ? -19.023 4.732 6.558 1.00 82.62 192 GLY A N 1
ATOM 1434 C CA . GLY A 1 192 ? -18.334 4.902 5.276 1.00 82.62 192 GLY A CA 1
ATOM 1435 C C . GLY A 1 192 ? -17.253 3.843 5.048 1.00 82.62 192 GLY A C 1
ATOM 1436 O O . GLY A 1 192 ? -17.563 2.656 4.913 1.00 82.62 192 GLY A O 1
ATOM 1437 N N . ASP A 1 193 ? -16.006 4.303 5.055 1.00 91.50 193 ASP A N 1
ATOM 1438 C CA . ASP A 1 193 ? -14.780 3.535 4.844 1.00 91.50 193 ASP A CA 1
ATOM 1439 C C . ASP A 1 193 ? -13.940 3.410 6.140 1.00 91.50 193 ASP A C 1
ATOM 1441 O O . ASP A 1 193 ? -12.950 2.677 6.183 1.00 91.50 193 ASP A O 1
ATOM 1445 N N . SER A 1 194 ? -14.335 4.078 7.233 1.00 95.06 194 SER A N 1
ATOM 1446 C CA . SER A 1 194 ? -13.615 4.064 8.515 1.00 95.06 194 SER A CA 1
ATOM 1447 C C . SER A 1 194 ? -13.906 2.789 9.318 1.00 95.06 194 SER A C 1
ATOM 1449 O O . SER A 1 194 ? -15.039 2.519 9.729 1.00 95.06 194 SER A O 1
ATOM 1451 N N . HIS A 1 195 ? -12.861 1.989 9.553 1.00 96.56 195 HIS A N 1
ATOM 1452 C CA . HIS A 1 195 ? -12.935 0.671 10.196 1.00 96.56 195 HIS A CA 1
ATOM 1453 C C . HIS A 1 195 ? -12.488 0.654 11.671 1.00 96.56 195 HIS A C 1
ATOM 1455 O O . HIS A 1 195 ? -12.665 -0.372 12.337 1.00 96.56 195 HIS A O 1
ATOM 1461 N N . ALA A 1 196 ? -11.871 1.727 12.174 1.00 96.75 196 ALA A N 1
ATOM 1462 C CA . ALA A 1 196 ? -11.367 1.812 13.547 1.00 96.75 196 ALA A CA 1
ATOM 1463 C C . ALA A 1 196 ? -12.468 2.238 14.535 1.00 96.75 196 ALA A C 1
ATOM 1465 O O . ALA A 1 196 ? -13.238 3.154 14.259 1.00 96.75 196 ALA A O 1
ATOM 1466 N N . ASP A 1 197 ? -12.537 1.597 15.706 1.00 95.75 197 ASP A N 1
ATOM 1467 C CA . ASP A 1 197 ? -13.457 2.015 16.769 1.00 95.75 197 ASP A CA 1
ATOM 1468 C C . ASP A 1 197 ? -13.052 3.380 17.358 1.00 95.75 197 ASP A C 1
ATOM 1470 O O . ASP A 1 197 ? -11.877 3.557 17.704 1.00 95.75 197 ASP A O 1
ATOM 1474 N N . PRO A 1 198 ? -13.989 4.336 17.548 1.00 93.56 198 PRO A N 1
ATOM 1475 C CA . PRO A 1 198 ? -13.630 5.704 17.921 1.00 93.56 198 PRO A CA 1
ATOM 1476 C C . PRO A 1 198 ? -13.070 5.837 19.345 1.00 93.56 198 PRO A C 1
ATOM 1478 O O . PRO A 1 198 ? -12.517 6.876 19.704 1.00 93.56 198 PRO A O 1
ATOM 1481 N N . SER A 1 199 ? -13.248 4.809 20.181 1.00 93.75 199 SER A N 1
ATOM 1482 C CA . SER A 1 199 ? -12.853 4.785 21.592 1.00 93.75 199 SER A CA 1
ATOM 1483 C C . SER A 1 199 ? -11.592 3.964 21.878 1.00 93.75 199 SER A C 1
ATOM 1485 O O . SER A 1 199 ? -10.972 4.166 22.924 1.00 93.75 199 SER A O 1
ATOM 1487 N N . THR A 1 200 ? -11.194 3.062 20.973 1.00 94.94 200 THR A N 1
ATOM 1488 C CA . THR A 1 200 ? -10.004 2.204 21.142 1.00 94.94 200 THR A CA 1
ATOM 1489 C C . THR A 1 200 ? -8.983 2.297 20.008 1.00 94.94 200 THR A C 1
ATOM 1491 O O . THR A 1 200 ? -7.868 1.811 20.183 1.00 94.94 200 THR A O 1
ATOM 1494 N N . GLY A 1 201 ? -9.343 2.854 18.846 1.00 96.19 201 GLY A N 1
ATOM 1495 C CA . GLY A 1 201 ? -8.512 2.820 17.638 1.00 96.19 201 GLY A CA 1
ATOM 1496 C C . GLY A 1 201 ? -8.372 1.428 17.009 1.00 96.19 201 GLY A C 1
ATOM 1497 O O . GLY A 1 201 ? -7.544 1.240 16.120 1.00 96.19 201 GLY A O 1
ATOM 1498 N N . THR A 1 202 ? -9.141 0.427 17.454 1.00 97.62 202 THR A N 1
ATOM 1499 C CA . THR A 1 202 ? -9.019 -0.959 16.966 1.00 97.62 202 THR A CA 1
ATOM 1500 C C . THR A 1 202 ? -10.106 -1.322 15.966 1.00 97.62 202 THR A C 1
ATOM 1502 O O . THR A 1 202 ? -11.271 -0.991 16.186 1.00 97.62 202 THR A O 1
ATOM 1505 N N . THR A 1 203 ? -9.776 -2.088 14.927 1.00 98.19 203 THR A N 1
ATOM 1506 C CA . THR A 1 203 ? -10.791 -2.686 14.046 1.00 98.19 203 THR A CA 1
ATOM 1507 C C . THR A 1 203 ? -11.483 -3.864 14.731 1.00 98.19 203 THR A C 1
ATOM 1509 O O . THR A 1 203 ? -10.889 -4.562 15.557 1.00 98.19 203 THR A O 1
ATOM 1512 N N . ALA A 1 204 ? -12.705 -4.186 14.301 1.00 96.31 204 ALA A N 1
ATOM 1513 C CA . ALA A 1 204 ? -13.251 -5.524 14.534 1.00 96.31 204 ALA A CA 1
ATOM 1514 C C . ALA A 1 204 ? -12.338 -6.605 13.894 1.00 96.31 204 ALA A C 1
ATOM 1516 O O . ALA A 1 204 ? -11.663 -6.306 12.899 1.00 96.31 204 ALA A O 1
ATOM 1517 N N . PRO A 1 205 ? -12.307 -7.847 14.420 1.00 98.00 205 PRO A N 1
ATOM 1518 C CA . PRO A 1 205 ? -11.570 -8.946 13.799 1.00 98.00 205 PRO A CA 1
ATOM 1519 C C . PRO A 1 205 ? -12.050 -9.245 12.375 1.00 98.00 205 PRO A C 1
ATOM 1521 O O . PRO A 1 205 ? -13.240 -9.144 12.063 1.00 98.00 205 PRO A O 1
ATOM 1524 N N . PHE A 1 206 ? -11.120 -9.633 11.510 1.00 98.12 206 PHE A N 1
ATOM 1525 C CA . PHE A 1 206 ? -11.372 -9.973 10.115 1.00 98.12 206 PHE A CA 1
ATOM 1526 C C . PHE A 1 206 ? -10.488 -11.135 9.658 1.00 98.12 206 PHE A C 1
ATOM 1528 O O . PHE A 1 206 ? -9.390 -11.348 10.166 1.00 98.12 206 PHE A O 1
ATOM 1535 N N . THR A 1 207 ? -10.957 -11.885 8.665 1.00 96.62 207 THR A N 1
ATOM 1536 C CA . THR A 1 207 ? -10.190 -12.980 8.064 1.00 96.62 207 THR A CA 1
ATOM 1537 C C . THR A 1 207 ? -9.338 -12.500 6.896 1.00 96.62 207 THR A C 1
ATOM 1539 O O . THR A 1 207 ? -9.813 -11.716 6.076 1.00 96.62 207 THR A O 1
ATOM 1542 N N . VAL A 1 208 ? -8.129 -13.043 6.782 1.00 95.12 208 VAL A N 1
ATOM 1543 C CA . VAL A 1 208 ? -7.267 -12.966 5.595 1.00 95.12 208 VAL A CA 1
ATOM 1544 C C . VAL A 1 208 ? -7.122 -14.381 5.033 1.00 95.12 208 VAL A C 1
ATOM 1546 O O . VAL A 1 208 ? -6.780 -15.307 5.770 1.00 95.12 208 VAL A O 1
ATOM 1549 N N . GLY A 1 209 ? -7.415 -14.567 3.749 1.00 91.88 209 GLY A N 1
ATOM 1550 C CA . GLY A 1 209 ? -7.236 -15.809 2.998 1.00 91.88 209 GLY A CA 1
ATOM 1551 C C . GLY A 1 209 ? -6.062 -15.767 2.014 1.00 91.88 209 GLY A C 1
ATOM 1552 O O . GLY A 1 209 ? -5.429 -14.737 1.791 1.00 91.88 209 GLY A O 1
ATOM 1553 N N . GLY A 1 210 ? -5.766 -16.915 1.398 1.00 89.00 210 GLY A N 1
ATOM 1554 C CA . GLY A 1 210 ? -4.734 -17.016 0.364 1.00 89.00 210 GLY A CA 1
ATOM 1555 C C . GLY A 1 210 ? -5.176 -16.352 -0.943 1.00 89.00 210 GLY A C 1
ATOM 1556 O O . GLY A 1 210 ? -6.139 -16.798 -1.564 1.00 89.00 210 GLY A O 1
ATOM 1557 N N . GLY A 1 211 ? -4.456 -15.310 -1.360 1.00 86.69 211 GLY A N 1
ATOM 1558 C CA . GLY A 1 211 ? -4.791 -14.438 -2.487 1.00 86.69 211 GLY A CA 1
ATOM 1559 C C . GLY A 1 211 ? -5.661 -13.227 -2.127 1.00 86.69 211 GLY A C 1
ATOM 1560 O O . GLY A 1 211 ? -5.985 -12.449 -3.024 1.00 86.69 211 GLY A O 1
ATOM 1561 N N . ASP A 1 212 ? -6.036 -13.046 -0.856 1.00 92.94 212 ASP A N 1
ATOM 1562 C CA . ASP A 1 212 ? -6.891 -11.929 -0.443 1.00 92.94 212 ASP A CA 1
ATOM 1563 C C . ASP A 1 212 ? -6.124 -10.599 -0.382 1.00 92.94 212 ASP A C 1
ATOM 1565 O O . ASP A 1 212 ? -4.944 -10.540 -0.035 1.00 92.94 212 ASP A O 1
ATOM 1569 N N . MET A 1 213 ? -6.844 -9.512 -0.655 1.00 94.50 213 MET A N 1
ATOM 1570 C CA . MET A 1 213 ? -6.406 -8.133 -0.453 1.00 94.50 213 MET A CA 1
ATOM 1571 C C . MET A 1 213 ? -7.457 -7.438 0.419 1.00 94.50 213 MET A C 1
ATOM 1573 O O . MET A 1 213 ? -8.533 -7.081 -0.063 1.00 94.50 213 MET A O 1
ATOM 1577 N N . VAL A 1 214 ? -7.176 -7.302 1.715 1.00 96.69 214 VAL A N 1
ATOM 1578 C CA . VAL A 1 214 ? -8.111 -6.759 2.709 1.00 96.69 214 VAL A CA 1
ATOM 1579 C C . VAL A 1 214 ? -7.775 -5.298 2.982 1.00 96.69 214 VAL A C 1
ATOM 1581 O O . VAL A 1 214 ? -6.695 -4.991 3.478 1.00 96.69 214 VAL A O 1
ATOM 1584 N N . VAL A 1 215 ? -8.713 -4.402 2.679 1.00 96.00 215 VAL A N 1
ATOM 1585 C CA . VAL A 1 215 ? -8.560 -2.964 2.929 1.00 96.00 215 VAL A CA 1
ATOM 1586 C C . VAL A 1 215 ? -9.120 -2.602 4.311 1.00 96.00 215 VAL A C 1
ATOM 1588 O O . VAL A 1 215 ? -10.213 -3.056 4.667 1.00 96.00 215 VAL A O 1
ATOM 1591 N N . ARG A 1 216 ? -8.373 -1.837 5.115 1.00 96.88 216 ARG A N 1
ATOM 1592 C CA . ARG A 1 216 ? -8.790 -1.346 6.441 1.00 96.88 216 ARG A CA 1
ATOM 1593 C C . ARG A 1 216 ? -8.266 0.066 6.677 1.00 96.88 216 ARG A C 1
ATOM 1595 O O . ARG A 1 216 ? -7.087 0.242 6.973 1.00 96.88 216 ARG A O 1
ATOM 1602 N N . ASP A 1 217 ? -9.154 1.042 6.610 1.00 95.88 217 ASP A N 1
ATOM 1603 C CA . ASP A 1 217 ? -8.801 2.458 6.716 1.00 95.88 217 ASP A CA 1
ATOM 1604 C C . ASP A 1 217 ? -9.317 3.064 8.031 1.00 95.88 217 ASP A C 1
ATOM 1606 O O . ASP A 1 217 ? -10.208 2.501 8.677 1.00 95.88 217 ASP A O 1
ATOM 1610 N N . ALA A 1 218 ? -8.763 4.204 8.449 1.00 95.94 218 ALA A N 1
ATOM 1611 C CA . ALA A 1 218 ? -9.250 4.947 9.614 1.00 95.94 218 ALA A CA 1
ATOM 1612 C C . ALA A 1 218 ? -9.259 6.464 9.369 1.00 95.94 218 ALA A C 1
ATOM 1614 O O . ALA A 1 218 ? -8.220 7.051 9.054 1.00 95.94 218 ALA A O 1
ATOM 1615 N N . GLY A 1 219 ? -10.425 7.087 9.553 1.00 95.38 219 GLY A N 1
ATOM 1616 C CA . GLY A 1 219 ? -10.588 8.541 9.545 1.00 95.38 219 GLY A CA 1
ATOM 1617 C C . GLY A 1 219 ? -10.217 9.140 10.902 1.00 95.38 219 GLY A C 1
ATOM 1618 O O . GLY A 1 219 ? -10.568 8.589 11.953 1.00 95.38 219 GLY A O 1
ATOM 1619 N N . LEU A 1 220 ? -9.489 10.258 10.895 1.00 94.62 220 LEU A N 1
ATOM 1620 C CA . LEU A 1 220 ? -9.112 10.998 12.099 1.00 94.62 220 LEU A CA 1
ATOM 1621 C C . LEU A 1 220 ? -9.374 12.495 11.929 1.00 94.62 220 LEU A C 1
ATOM 1623 O O . LEU A 1 220 ? -9.142 13.056 10.863 1.00 94.62 220 LEU A O 1
ATOM 1627 N N . ILE A 1 221 ? -9.764 13.165 13.011 1.00 92.88 221 ILE A N 1
ATOM 1628 C CA . ILE A 1 221 ? -9.917 14.621 13.066 1.00 92.88 221 ILE A CA 1
ATOM 1629 C C . ILE A 1 221 ? -9.023 15.223 14.152 1.00 92.88 221 ILE A C 1
ATOM 1631 O O . ILE A 1 221 ? -8.845 14.643 15.226 1.00 92.88 221 ILE A O 1
ATOM 1635 N N . LEU A 1 222 ? -8.486 16.416 13.884 1.00 91.00 222 LEU A N 1
ATOM 1636 C CA . LEU A 1 222 ? -7.739 17.207 14.859 1.00 91.00 222 LEU A CA 1
ATOM 1637 C C . LEU A 1 222 ? -8.691 17.738 15.946 1.00 91.00 222 LEU A C 1
ATOM 1639 O O . LEU A 1 222 ? -9.358 18.764 15.787 1.00 91.00 222 LEU A O 1
ATOM 1643 N N . SER A 1 223 ? -8.730 17.047 17.079 1.00 86.56 223 SER A N 1
ATOM 1644 C CA . SER A 1 223 ? -9.458 17.451 18.276 1.00 86.56 223 SER A CA 1
ATOM 1645 C C . SER A 1 223 ? -8.555 18.304 19.161 1.00 86.56 223 SER A C 1
ATOM 1647 O O . SER A 1 223 ? -8.012 17.825 20.158 1.00 86.56 223 SER A O 1
ATOM 1649 N N . LEU A 1 224 ? -8.461 19.597 18.830 1.00 70.75 224 LEU A N 1
ATOM 1650 C CA . LEU A 1 224 ? -7.834 20.608 19.685 1.00 70.75 224 LEU A CA 1
ATOM 1651 C C . LEU A 1 224 ? -8.531 20.662 21.054 1.00 70.75 224 LEU A C 1
ATOM 1653 O O . LEU A 1 224 ? -9.488 21.416 21.262 1.00 70.75 224 LEU A O 1
ATOM 1657 N N . ALA A 1 225 ? -8.041 19.864 22.002 1.00 57.97 225 ALA A N 1
ATOM 1658 C CA . ALA A 1 225 ? -8.481 19.921 23.382 1.00 57.97 225 ALA A CA 1
ATOM 1659 C C . ALA A 1 225 ? -8.230 21.343 23.916 1.00 57.97 225 ALA A C 1
ATOM 1661 O O . ALA A 1 225 ? -7.159 21.911 23.672 1.00 57.97 225 ALA A O 1
ATOM 1662 N N . PRO A 1 226 ? -9.182 21.954 24.649 1.00 51.59 226 PRO A N 1
ATOM 1663 C CA . PRO A 1 226 ? -8.929 23.247 25.264 1.00 51.59 226 PRO A CA 1
ATOM 1664 C C . PRO A 1 226 ? -7.724 23.097 26.192 1.00 51.59 226 PRO A C 1
ATOM 1666 O O . PRO A 1 226 ? -7.758 22.264 27.102 1.00 51.59 226 PRO A O 1
ATOM 1669 N N . THR A 1 227 ? -6.667 23.884 25.946 1.00 48.88 227 THR A N 1
ATOM 1670 C CA . THR A 1 227 ? -5.442 23.881 26.757 1.00 48.88 227 THR A CA 1
ATOM 1671 C C . THR A 1 227 ? -5.841 23.848 28.228 1.00 48.88 227 THR A C 1
ATOM 1673 O O . THR A 1 227 ? -6.639 24.706 28.623 1.00 48.88 227 THR A O 1
ATOM 1676 N N . PRO A 1 228 ? -5.357 22.885 29.039 1.00 51.69 228 PRO A N 1
ATOM 1677 C CA . PRO A 1 228 ? -5.802 22.763 30.416 1.00 51.69 228 PRO A CA 1
ATOM 1678 C C . PRO A 1 228 ? -5.549 24.094 31.107 1.00 51.69 228 PRO A C 1
ATOM 1680 O O . PRO A 1 228 ? -4.399 24.519 31.236 1.00 51.69 228 PRO A O 1
ATOM 1683 N N . THR A 1 229 ? -6.628 24.777 31.498 1.00 48.31 229 THR A N 1
ATOM 1684 C CA . THR A 1 229 ? -6.528 26.060 32.185 1.00 48.31 229 THR A CA 1
ATOM 1685 C C . THR A 1 229 ? -5.747 25.807 33.458 1.00 48.31 229 THR A C 1
ATOM 1687 O O . THR A 1 229 ? -6.271 25.223 34.408 1.00 48.31 229 THR A O 1
ATOM 1690 N N . VAL A 1 230 ? -4.480 26.223 33.463 1.00 53.59 230 VAL A N 1
ATOM 1691 C CA . VAL A 1 230 ? -3.641 26.212 34.654 1.00 53.59 230 VAL A CA 1
ATOM 1692 C C . VAL A 1 230 ? -4.218 27.276 35.570 1.00 53.59 230 VAL A C 1
ATOM 1694 O O . VAL A 1 230 ? -3.812 28.437 35.533 1.00 53.59 230 VAL A O 1
ATOM 1697 N N . THR A 1 231 ? -5.223 26.880 36.353 1.00 53.72 231 THR A N 1
ATOM 1698 C CA . THR A 1 231 ? -5.718 27.649 37.485 1.00 53.72 231 THR A CA 1
ATOM 1699 C C . THR A 1 231 ? -4.487 28.038 38.295 1.00 53.72 231 THR A C 1
ATOM 1701 O O . THR A 1 231 ? -3.767 27.135 38.738 1.00 53.72 231 THR A O 1
ATOM 1704 N N . PRO A 1 232 ? -4.184 29.340 38.449 1.00 66.00 232 PRO A N 1
ATOM 1705 C CA . PRO A 1 232 ? -3.073 29.759 39.285 1.00 66.00 232 PRO A CA 1
ATOM 1706 C C . PRO A 1 232 ? -3.232 29.115 40.666 1.00 66.00 232 PRO A C 1
ATOM 1708 O O . PRO A 1 232 ? -4.370 29.019 41.137 1.00 66.00 232 PRO A O 1
ATOM 1711 N N . PRO A 1 233 ? -2.147 28.633 41.298 1.00 66.56 233 PRO A N 1
ATOM 1712 C CA . PRO A 1 233 ? -2.247 28.021 42.616 1.00 66.56 233 PRO A CA 1
ATOM 1713 C C . PRO A 1 233 ? -2.962 28.993 43.553 1.00 66.56 233 PRO A C 1
ATOM 1715 O O . PRO A 1 233 ? -2.580 30.161 43.626 1.00 66.56 233 PRO A O 1
ATOM 1718 N N . GLU A 1 234 ? -4.023 28.511 44.202 1.00 64.44 234 GLU A N 1
ATOM 1719 C CA . GLU A 1 234 ? -4.901 29.325 45.040 1.00 64.44 234 GLU A CA 1
ATOM 1720 C C . GLU A 1 234 ? -4.056 30.088 46.067 1.00 64.44 234 GLU A C 1
ATOM 1722 O O . GLU A 1 234 ? -3.312 29.479 46.842 1.00 64.44 234 GLU A O 1
ATOM 1727 N N . GLU A 1 235 ? -4.094 31.425 46.004 1.00 67.06 235 GLU A N 1
ATOM 1728 C CA . GLU A 1 235 ? -3.220 32.266 46.821 1.00 67.06 235 GLU A CA 1
ATOM 1729 C C . GLU A 1 235 ? -3.495 31.954 48.301 1.00 67.06 235 GLU A C 1
ATOM 1731 O O . GLU A 1 235 ? -4.659 31.988 48.719 1.00 67.06 235 GLU A O 1
ATOM 1736 N N . PRO A 1 236 ? -2.469 31.585 49.096 1.00 61.62 236 PRO A N 1
ATOM 1737 C CA . PRO A 1 236 ? -2.687 30.988 50.404 1.00 61.62 236 PRO A CA 1
ATOM 1738 C C . PRO A 1 236 ? -3.457 31.956 51.295 1.00 61.62 236 PRO A C 1
ATOM 1740 O O . PRO A 1 236 ? -2.938 33.007 51.678 1.00 61.62 236 PRO A O 1
ATOM 1743 N N . THR A 1 237 ? -4.700 31.583 51.621 1.00 61.16 237 THR A N 1
ATOM 1744 C CA . THR A 1 237 ? -5.612 32.408 52.418 1.00 61.16 237 THR A CA 1
ATOM 1745 C C . THR A 1 237 ? -4.885 32.881 53.676 1.00 61.16 237 THR A C 1
ATOM 1747 O O . THR A 1 237 ? -4.403 32.035 54.436 1.00 61.16 237 THR A O 1
ATOM 1750 N N . PRO A 1 238 ? -4.764 34.200 53.918 1.00 56.81 238 PRO A N 1
ATOM 1751 C CA . PRO A 1 238 ? -3.953 34.701 55.014 1.00 56.81 238 PRO A CA 1
ATOM 1752 C C . PRO A 1 238 ? -4.558 34.246 56.341 1.00 56.81 238 PRO A C 1
ATOM 1754 O O . PRO A 1 238 ? -5.617 34.725 56.752 1.00 56.81 238 PRO A O 1
ATOM 1757 N N . THR A 1 239 ? -3.879 33.312 57.012 1.00 53.53 239 THR A N 1
ATOM 1758 C CA . THR A 1 239 ? -4.271 32.807 58.328 1.00 53.53 239 THR A CA 1
ATOM 1759 C C . THR A 1 239 ? -4.307 33.966 59.315 1.00 53.53 239 THR A C 1
ATOM 1761 O O . THR A 1 239 ? -3.271 34.384 59.832 1.00 53.53 239 THR A O 1
ATOM 1764 N N . MET A 1 240 ? -5.502 34.491 59.586 1.00 55.53 240 MET A N 1
ATOM 1765 C CA . MET A 1 240 ? -5.689 35.481 60.636 1.00 55.53 240 MET A CA 1
ATOM 1766 C C . MET A 1 240 ? -5.422 34.821 61.986 1.00 55.53 240 MET A C 1
ATOM 1768 O O . MET A 1 240 ? -6.258 34.085 62.510 1.00 55.53 240 MET A O 1
ATOM 1772 N N . THR A 1 241 ? -4.243 35.090 62.544 1.00 56.41 241 THR A N 1
ATOM 1773 C CA . THR A 1 241 ? -3.908 34.742 63.924 1.00 56.41 241 THR A CA 1
ATOM 1774 C C . THR A 1 241 ? -4.992 35.305 64.850 1.00 56.41 241 THR A C 1
ATOM 1776 O O . THR A 1 241 ? -5.291 36.500 64.752 1.00 56.41 241 THR A O 1
ATOM 1779 N N . PRO A 1 242 ? -5.589 34.497 65.746 1.00 56.50 242 PRO A N 1
ATOM 1780 C CA . PRO A 1 242 ? -6.500 35.020 66.755 1.00 56.50 242 PRO A CA 1
ATOM 1781 C C . PRO A 1 242 ? -5.801 36.106 67.591 1.00 56.50 242 PRO A C 1
ATOM 1783 O O . PRO A 1 242 ? -4.632 35.922 67.941 1.00 56.50 242 PRO A O 1
ATOM 1786 N N . PRO A 1 243 ? -6.470 37.226 67.915 1.00 56.34 243 PRO A N 1
ATOM 1787 C CA . PRO A 1 243 ? -5.894 38.227 68.805 1.00 56.34 243 PRO A CA 1
ATOM 1788 C C . PRO A 1 243 ? -5.678 37.629 70.202 1.00 56.34 243 PRO A C 1
ATOM 1790 O O . PRO A 1 243 ? -6.526 36.888 70.699 1.00 56.34 243 PRO A O 1
ATOM 1793 N N . GLU A 1 244 ? -4.552 37.959 70.838 1.00 56.16 244 GLU A N 1
ATOM 1794 C CA . GLU A 1 244 ? -4.274 37.551 72.219 1.00 56.16 244 GLU A CA 1
ATOM 1795 C C . GLU A 1 244 ? -5.313 38.148 73.186 1.00 56.16 244 GLU A C 1
ATOM 1797 O O . GLU A 1 244 ? -5.704 39.312 73.053 1.00 56.16 244 GLU A O 1
ATOM 1802 N N . GLU A 1 245 ? -5.752 37.370 74.182 1.00 55.41 245 GLU A N 1
ATOM 1803 C CA . GLU A 1 245 ? -6.629 37.888 75.237 1.00 55.41 245 GLU A CA 1
ATOM 1804 C C . GLU A 1 245 ? -5.885 38.941 76.084 1.00 55.41 245 GLU A C 1
ATOM 1806 O O . GLU A 1 245 ? -4.810 38.653 76.619 1.00 55.41 245 GLU A O 1
ATOM 1811 N N . PRO A 1 246 ? -6.432 40.159 76.263 1.00 50.50 246 PRO A N 1
ATOM 1812 C CA . PRO A 1 246 ? -5.766 41.200 77.036 1.00 50.50 246 PRO A CA 1
ATOM 1813 C C . PRO A 1 246 ? -5.831 40.907 78.542 1.00 50.50 246 PRO A C 1
ATOM 1815 O O . PRO A 1 246 ? -6.886 41.001 79.173 1.00 50.50 246 PRO A O 1
ATOM 1818 N N . THR A 1 247 ? -4.679 40.605 79.142 1.00 44.28 247 THR A N 1
ATOM 1819 C CA . THR A 1 247 ? -4.533 40.337 80.581 1.00 44.28 247 THR A CA 1
ATOM 1820 C C . THR A 1 247 ? -4.940 41.550 81.431 1.00 44.28 247 THR A C 1
ATOM 1822 O O . THR A 1 247 ? -4.198 42.527 81.537 1.00 44.28 247 THR A O 1
ATOM 1825 N N . LEU A 1 248 ? -6.111 41.490 82.074 1.00 42.16 248 LEU A N 1
ATOM 1826 C CA . LEU A 1 248 ? -6.663 42.599 82.863 1.00 42.16 248 LEU A CA 1
ATOM 1827 C C . LEU A 1 248 ? -5.923 42.809 84.198 1.00 42.16 248 LEU A C 1
ATOM 1829 O O . LEU A 1 248 ? -6.215 42.159 85.203 1.00 42.16 248 LEU A O 1
ATOM 1833 N N . THR A 1 249 ? -5.010 43.780 84.239 1.00 42.78 249 THR A N 1
ATOM 1834 C CA . THR A 1 249 ? -4.451 44.334 85.482 1.00 42.78 249 THR A CA 1
ATOM 1835 C C . THR A 1 249 ? -5.358 45.434 86.042 1.00 42.78 249 THR A C 1
ATOM 1837 O O . THR A 1 249 ? -5.676 46.408 85.365 1.00 42.78 249 THR A O 1
ATOM 1840 N N . VAL A 1 250 ? -5.787 45.290 87.301 1.00 40.31 250 VAL A N 1
ATOM 1841 C CA . VAL A 1 250 ? -6.746 46.206 87.945 1.00 40.31 250 VAL A CA 1
ATOM 1842 C C . VAL A 1 250 ? -6.049 47.186 88.892 1.00 40.31 250 VAL A C 1
ATOM 1844 O O . VAL A 1 250 ? -5.498 46.775 89.911 1.00 40.31 250 VAL A O 1
ATOM 1847 N N . THR A 1 251 ? -6.202 48.484 88.625 1.00 37.38 251 THR A N 1
ATOM 1848 C CA . THR A 1 251 ? -6.061 49.582 89.601 1.00 37.38 251 THR A CA 1
ATOM 1849 C C . THR A 1 251 ? -6.980 50.758 89.207 1.00 37.38 251 THR A C 1
ATOM 1851 O O . THR A 1 251 ? -7.382 50.848 88.047 1.00 37.38 251 THR A O 1
ATOM 1854 N N . PRO A 1 252 ? -7.410 51.617 90.156 1.00 39.50 252 PRO A N 1
ATOM 1855 C CA . PRO A 1 252 ? -8.575 52.492 89.968 1.00 39.50 252 PRO A CA 1
ATOM 1856 C C . PRO A 1 252 ? -8.264 53.829 89.272 1.00 39.50 252 PRO A C 1
ATOM 1858 O O . PRO A 1 252 ? -7.167 54.367 89.403 1.00 39.50 252 PRO A O 1
ATOM 1861 N N . GLY A 1 253 ? -9.266 54.400 88.592 1.00 36.16 253 GLY A N 1
ATOM 1862 C CA . GLY A 1 253 ? -9.219 55.753 88.012 1.00 36.16 253 GLY A CA 1
ATOM 1863 C C . GLY A 1 253 ? -10.052 56.787 88.788 1.00 36.16 253 GLY A C 1
ATOM 1864 O O . GLY A 1 253 ? -10.604 56.462 89.842 1.00 36.16 253 GLY A O 1
ATOM 1865 N N . PRO A 1 254 ? -10.181 58.015 88.250 1.00 44.75 254 PRO A N 1
ATOM 1866 C CA . PRO A 1 254 ? -11.343 58.861 88.538 1.00 44.75 254 PRO A CA 1
ATOM 1867 C C . PRO A 1 254 ? -11.989 59.541 87.302 1.00 44.75 254 PRO A C 1
ATOM 1869 O O . PRO A 1 254 ? -11.316 60.018 86.398 1.00 44.75 254 PRO A O 1
ATOM 1872 N N . GLU A 1 255 ? -13.323 59.600 87.343 1.00 32.97 255 GLU A N 1
ATOM 1873 C CA . GLU A 1 255 ? -14.240 60.689 86.934 1.00 32.97 255 GLU A CA 1
ATOM 1874 C C . GLU A 1 255 ? -14.087 61.493 85.606 1.00 32.97 255 GLU A C 1
ATOM 1876 O O . GLU A 1 255 ? -13.314 62.438 85.514 1.00 32.97 255 GLU A O 1
ATOM 1881 N N . ASN A 1 256 ? -15.066 61.258 84.705 1.00 34.72 256 ASN A N 1
ATOM 1882 C CA . ASN A 1 256 ? -16.073 62.239 84.209 1.00 34.72 256 ASN A CA 1
ATOM 1883 C C . ASN A 1 256 ? -15.689 63.347 83.174 1.00 34.72 256 ASN A C 1
ATOM 1885 O O . ASN A 1 256 ? -14.739 64.093 83.376 1.00 34.72 256 ASN A O 1
ATOM 1889 N N . GLY A 1 257 ? -16.506 63.547 82.110 1.00 33.81 257 GLY A N 1
ATOM 1890 C CA . GLY A 1 257 ? -16.344 64.693 81.176 1.00 33.81 257 GLY A CA 1
ATOM 1891 C C . GLY A 1 257 ? -17.015 64.666 79.774 1.00 33.81 257 GLY A C 1
ATOM 1892 O O . GLY A 1 257 ? -16.316 64.608 78.773 1.00 33.81 257 GLY A O 1
ATOM 1893 N N . THR A 1 258 ? -18.350 64.760 79.700 1.00 35.44 258 THR A N 1
ATOM 1894 C CA . THR A 1 258 ? -19.205 65.350 78.613 1.00 35.44 258 THR A CA 1
ATOM 1895 C C . THR A 1 258 ? -18.746 65.534 77.135 1.00 35.44 258 THR A C 1
ATOM 1897 O O . THR A 1 258 ? -17.955 66.422 76.843 1.00 35.44 258 THR A O 1
ATOM 1900 N N . ALA A 1 259 ? -19.504 64.883 76.227 1.00 35.84 259 ALA A N 1
ATOM 1901 C CA . ALA A 1 259 ? -20.327 65.433 75.110 1.00 35.84 259 ALA A CA 1
ATOM 1902 C C . ALA A 1 259 ? -19.745 66.224 73.896 1.00 35.84 259 ALA A C 1
ATOM 1904 O O . ALA A 1 259 ? -18.873 67.075 74.029 1.00 35.84 259 ALA A O 1
ATOM 1905 N N . GLY A 1 260 ? -20.375 66.028 72.718 1.00 33.28 260 GLY A N 1
ATOM 1906 C CA . GLY A 1 260 ? -20.256 66.872 71.510 1.00 33.28 260 GLY A CA 1
ATOM 1907 C C . GLY A 1 260 ? -20.814 66.218 70.225 1.00 33.28 260 GLY A C 1
ATOM 1908 O O . GLY A 1 260 ? -20.285 65.199 69.791 1.00 33.28 260 GLY A O 1
ATOM 1909 N N . ASP A 1 261 ? -21.862 66.794 69.618 1.00 35.69 261 ASP A N 1
ATOM 1910 C CA . ASP A 1 261 ? -22.553 66.278 68.413 1.00 35.69 261 ASP A CA 1
ATOM 1911 C C . ASP A 1 261 ? -21.985 66.817 67.075 1.00 35.69 261 ASP A C 1
ATOM 1913 O O . ASP A 1 261 ? -21.299 67.840 67.050 1.00 35.69 261 ASP A O 1
ATOM 1917 N N . GLY A 1 262 ? -22.341 66.189 65.939 1.00 35.56 262 GLY A N 1
ATOM 1918 C CA . GLY A 1 262 ? -22.092 66.744 64.595 1.00 35.56 262 GLY A CA 1
ATOM 1919 C C . GLY A 1 262 ? -22.538 65.858 63.415 1.00 35.56 262 GLY A C 1
ATOM 1920 O O . GLY A 1 262 ? -22.003 64.773 63.212 1.00 35.56 262 GLY A O 1
ATOM 1921 N N . GLU A 1 263 ? -23.489 66.339 62.606 1.00 37.44 263 GLU A N 1
ATOM 1922 C CA . GLU A 1 263 ? -23.930 65.720 61.338 1.00 37.44 263 GLU A CA 1
ATOM 1923 C C . GLU A 1 263 ? -23.079 66.183 60.130 1.00 37.44 263 GLU A C 1
ATOM 1925 O O . GLU A 1 263 ? -22.467 67.250 60.186 1.00 37.44 263 GLU A O 1
ATOM 1930 N N . ASN A 1 264 ? -23.113 65.464 58.992 1.00 33.19 264 ASN A N 1
ATOM 1931 C CA . ASN A 1 264 ? -23.840 65.857 57.753 1.00 33.19 264 ASN A CA 1
ATOM 1932 C C . ASN A 1 264 ? -23.423 64.973 56.533 1.00 33.19 264 ASN A C 1
ATOM 1934 O O . ASN A 1 264 ? -22.805 63.926 56.711 1.00 33.19 264 ASN A O 1
ATOM 1938 N N . THR A 1 265 ? -23.829 65.321 55.301 1.00 36.62 265 THR A N 1
ATOM 1939 C CA . THR A 1 265 ? -24.052 64.381 54.182 1.00 36.62 265 THR A CA 1
ATOM 1940 C C . THR A 1 265 ? -23.443 64.776 52.817 1.00 36.62 265 THR A C 1
ATOM 1942 O O . THR A 1 265 ? -23.355 65.954 52.494 1.00 36.62 265 THR A O 1
ATOM 1945 N N . ARG A 1 266 ? -23.176 63.737 51.997 1.00 37.84 266 ARG A N 1
ATOM 1946 C CA . ARG A 1 266 ? -23.328 63.624 50.516 1.00 37.84 266 ARG A CA 1
ATOM 1947 C C . ARG A 1 266 ? -22.452 64.403 49.495 1.00 37.84 266 ARG A C 1
ATOM 1949 O O . ARG A 1 266 ? -22.480 65.621 49.410 1.00 37.84 266 ARG A O 1
ATOM 1956 N N . ASP A 1 267 ? -21.881 63.586 48.594 1.00 37.34 267 ASP A N 1
ATOM 1957 C CA . ASP A 1 267 ? -21.889 63.627 47.109 1.00 37.34 267 ASP A CA 1
ATOM 1958 C C . ASP A 1 267 ? -21.100 64.658 46.249 1.00 37.34 267 ASP A C 1
ATOM 1960 O O . ASP A 1 267 ? -21.391 65.850 46.231 1.00 37.34 267 ASP A O 1
ATOM 1964 N N . ALA A 1 268 ? -20.287 64.085 45.330 1.00 36.44 268 ALA A N 1
ATOM 1965 C CA . ALA A 1 268 ? -19.920 64.566 43.971 1.00 36.44 268 ALA A CA 1
ATOM 1966 C C . ALA A 1 268 ? -18.948 65.783 43.841 1.00 36.44 268 ALA A C 1
ATOM 1968 O O . ALA A 1 268 ? -18.711 66.465 44.836 1.00 36.44 268 ALA A O 1
ATOM 1969 N N . PRO A 1 269 ? -18.357 66.094 42.645 1.00 49.84 269 PRO A N 1
ATOM 1970 C CA . PRO A 1 269 ? -18.547 65.527 41.293 1.00 49.84 269 PRO A CA 1
ATOM 1971 C C . PRO A 1 269 ? -17.231 65.121 40.548 1.00 49.84 269 PRO A C 1
ATOM 1973 O O . PRO A 1 269 ? -16.228 64.806 41.178 1.00 49.84 269 PRO A O 1
ATOM 1976 N N . ALA A 1 270 ? -17.252 65.070 39.203 1.00 35.41 270 ALA A N 1
ATOM 1977 C CA . ALA A 1 270 ? -16.251 64.433 38.321 1.00 35.41 270 ALA A CA 1
ATOM 1978 C C . ALA A 1 270 ? -15.458 65.391 37.393 1.00 35.41 270 ALA A C 1
ATOM 1980 O O . ALA A 1 270 ? -15.888 66.524 37.179 1.00 35.41 270 ALA A O 1
ATOM 1981 N N . ALA A 1 271 ? -14.375 64.894 36.761 1.00 35.78 271 ALA A N 1
ATOM 1982 C CA . ALA A 1 271 ? -13.801 65.405 35.497 1.00 35.78 271 ALA A CA 1
ATOM 1983 C C . ALA A 1 271 ? -12.849 64.391 34.796 1.00 35.78 271 ALA A C 1
ATOM 1985 O O . ALA A 1 271 ? -12.214 63.573 35.455 1.00 35.78 271 ALA A O 1
ATOM 1986 N N . THR A 1 272 ? -12.746 64.487 33.464 1.00 36.69 272 THR A N 1
ATOM 1987 C CA . THR A 1 272 ? -11.765 63.863 32.527 1.00 36.69 272 THR A CA 1
ATOM 1988 C C . THR A 1 272 ? -10.878 64.986 31.911 1.00 36.69 272 THR A C 1
ATOM 1990 O O . THR A 1 272 ? -11.034 66.118 32.384 1.00 36.69 272 THR A O 1
ATOM 1993 N N . PRO A 1 273 ? -10.000 64.812 30.879 1.00 52.44 273 PRO A N 1
ATOM 1994 C CA . PRO A 1 273 ? -9.545 63.645 30.083 1.00 52.44 273 PRO A CA 1
ATOM 1995 C C . PRO A 1 273 ? -7.988 63.488 30.172 1.00 52.44 273 PRO A C 1
ATOM 1997 O O . PRO A 1 273 ? -7.481 63.715 31.266 1.00 52.44 273 PRO A O 1
ATOM 2000 N N . ASP A 1 274 ? -7.129 63.083 29.213 1.00 38.84 274 ASP A N 1
ATOM 2001 C CA . ASP A 1 274 ? -7.177 62.725 27.767 1.00 38.84 274 ASP A CA 1
ATOM 2002 C C . ASP A 1 274 ? -5.889 61.938 27.359 1.00 38.84 274 ASP A C 1
ATOM 2004 O O . ASP A 1 274 ? -5.038 61.727 28.228 1.00 38.84 274 ASP A O 1
ATOM 2008 N N . GLY A 1 275 ? -5.682 61.582 26.071 1.00 32.62 275 GLY A N 1
ATOM 2009 C CA . GLY A 1 275 ? -4.311 61.376 25.534 1.00 32.62 275 GLY A CA 1
ATOM 2010 C C . GLY A 1 275 ? -4.000 60.300 24.462 1.00 32.62 275 GLY A C 1
ATOM 2011 O O . GLY A 1 275 ? -3.163 59.444 24.725 1.00 32.62 275 GLY A O 1
ATOM 2012 N N . ASP A 1 276 ? -4.547 60.435 23.246 1.00 37.91 276 ASP A N 1
ATOM 2013 C CA . ASP A 1 276 ? -3.926 60.115 21.925 1.00 37.91 276 ASP A CA 1
ATOM 2014 C C . ASP A 1 276 ? -3.458 58.695 21.463 1.00 37.91 276 ASP A C 1
ATOM 2016 O O . ASP A 1 276 ? -3.261 57.744 22.216 1.00 37.91 276 ASP A O 1
ATOM 2020 N N . LEU A 1 277 ? -3.314 58.581 20.126 1.00 38.88 277 LEU A N 1
ATOM 2021 C CA . LEU A 1 277 ? -3.003 57.391 19.289 1.00 38.88 277 LEU A CA 1
ATOM 2022 C C . LEU A 1 277 ? -1.578 57.486 18.654 1.00 38.88 277 LEU A C 1
ATOM 2024 O O . LEU A 1 277 ? -0.929 58.521 18.822 1.00 38.88 277 LEU A O 1
ATOM 2028 N N . PRO A 1 278 ? -1.051 56.475 17.904 1.00 47.97 278 PRO A N 1
ATOM 2029 C CA . PRO A 1 278 ? -1.345 56.322 16.458 1.00 47.97 278 PRO A CA 1
ATOM 2030 C C . PRO A 1 278 ? -1.329 54.850 15.928 1.00 47.97 278 PRO A C 1
ATOM 2032 O O . PRO A 1 278 ? -1.581 53.915 16.680 1.00 47.97 278 PRO A O 1
ATOM 2035 N N . SER A 1 279 ? -1.135 54.641 14.611 1.00 37.66 279 SER A N 1
ATOM 2036 C CA . SER A 1 279 ? -1.685 53.514 13.819 1.00 37.66 279 SER A CA 1
ATOM 2037 C C . SER A 1 279 ? -0.734 52.852 12.778 1.00 37.66 279 SER A C 1
ATOM 2039 O O . SER A 1 279 ? 0.417 53.258 12.642 1.00 37.66 279 SER A O 1
ATOM 2041 N N . ALA A 1 280 ? -1.284 51.896 11.991 1.00 37.16 280 ALA A N 1
ATOM 2042 C CA . ALA A 1 280 ? -0.716 51.134 10.843 1.00 37.16 280 ALA A CA 1
ATOM 2043 C C . ALA A 1 280 ? 0.158 49.897 11.198 1.00 37.16 280 ALA A C 1
ATOM 2045 O O . ALA A 1 280 ? 0.720 49.838 12.283 1.00 37.16 280 ALA A O 1
ATOM 2046 N N . GLY A 1 281 ? 0.276 48.827 10.386 1.00 31.66 281 GLY A N 1
ATOM 2047 C CA . GLY A 1 281 ? -0.104 48.580 8.972 1.00 31.66 281 GLY A CA 1
ATOM 2048 C C . GLY A 1 281 ? 1.115 48.725 8.033 1.00 31.66 281 GLY A C 1
ATOM 2049 O O . GLY A 1 281 ? 1.840 49.698 8.180 1.00 31.66 281 GLY A O 1
ATOM 2050 N N . TRP A 1 282 ? 1.442 47.853 7.063 1.00 31.58 282 TRP A N 1
ATOM 2051 C CA . TRP A 1 282 ? 0.683 46.864 6.264 1.00 31.58 282 TRP A CA 1
ATOM 2052 C C . TRP A 1 282 ? 1.614 45.755 5.673 1.00 31.58 282 TRP A C 1
ATOM 2054 O O . TRP A 1 282 ? 2.826 45.938 5.631 1.00 31.58 282 TRP A O 1
ATOM 2064 N N . SER A 1 283 ? 1.006 44.723 5.057 1.00 35.41 283 SER A N 1
ATOM 2065 C CA . SER A 1 283 ? 1.465 43.977 3.849 1.00 35.41 283 SER A CA 1
ATOM 2066 C C . SER A 1 283 ? 2.543 42.867 3.878 1.00 35.41 283 SER A C 1
ATOM 2068 O O . SER A 1 283 ? 3.721 43.106 4.104 1.00 35.41 283 SER A O 1
ATOM 2070 N N . ASN A 1 284 ? 2.096 41.698 3.392 1.00 32.41 284 ASN A N 1
ATOM 2071 C CA . ASN A 1 284 ? 2.632 40.852 2.302 1.00 32.41 284 ASN A CA 1
ATOM 2072 C C . ASN A 1 284 ? 4.121 40.446 2.252 1.00 32.41 284 ASN A C 1
ATOM 2074 O O . ASN A 1 284 ? 5.009 41.275 2.074 1.00 32.41 284 ASN A O 1
ATOM 2078 N N . LEU A 1 285 ? 4.349 39.130 2.131 1.00 33.22 285 LEU A N 1
ATOM 2079 C CA . LEU A 1 285 ? 5.578 38.539 1.590 1.00 33.22 285 LEU A CA 1
ATOM 2080 C C . LEU A 1 285 ? 5.278 37.810 0.266 1.00 33.22 285 LEU A C 1
ATOM 2082 O O . LEU A 1 285 ? 4.281 37.101 0.158 1.00 33.22 285 LEU A O 1
ATOM 2086 N N . VAL A 1 286 ? 6.151 37.971 -0.731 1.00 33.88 286 VAL A N 1
ATOM 2087 C CA . VAL A 1 286 ? 6.136 37.229 -2.005 1.00 33.88 286 VAL A CA 1
ATOM 2088 C C . VAL A 1 286 ? 7.465 36.490 -2.127 1.00 33.88 286 VAL A C 1
ATOM 2090 O O . VAL A 1 286 ? 8.514 37.103 -1.934 1.00 33.88 286 VAL A O 1
ATOM 2093 N N . LEU A 1 287 ? 7.435 35.196 -2.458 1.00 33.78 287 LEU A N 1
ATOM 2094 C CA . LEU A 1 287 ? 8.639 34.389 -2.669 1.00 33.78 287 LEU A CA 1
ATOM 2095 C C . LEU A 1 287 ? 8.890 34.173 -4.171 1.00 33.78 287 LEU A C 1
ATOM 2097 O O . LEU A 1 287 ? 7.957 33.913 -4.927 1.00 33.78 287 LEU A O 1
ATOM 2101 N N . SER A 1 288 ? 10.149 34.298 -4.600 1.00 35.91 288 SER A N 1
ATOM 2102 C CA . SER A 1 288 ? 10.575 34.173 -6.002 1.00 35.91 288 SER A CA 1
ATOM 2103 C C . SER A 1 288 ? 11.588 33.040 -6.177 1.00 35.91 288 SER A C 1
ATOM 2105 O O . S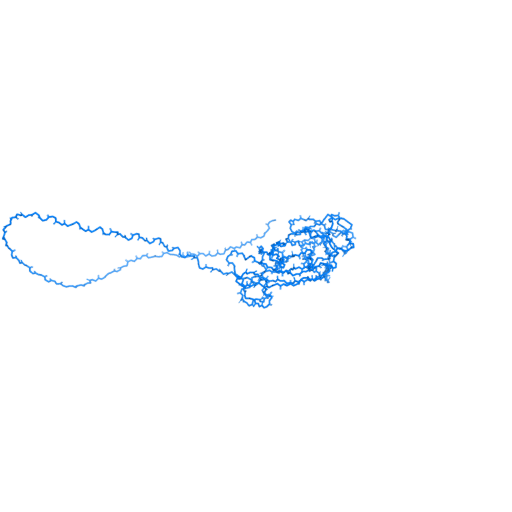ER A 1 288 ? 12.352 32.732 -5.266 1.00 35.91 288 SER A O 1
ATOM 2107 N N . ILE A 1 289 ? 11.596 32.444 -7.370 1.00 38.72 289 ILE A N 1
ATOM 2108 C CA . ILE A 1 289 ? 12.387 31.261 -7.747 1.00 38.72 289 ILE A CA 1
ATOM 2109 C C . ILE A 1 289 ? 13.752 31.687 -8.346 1.00 38.72 289 ILE A C 1
ATOM 2111 O O . ILE A 1 289 ? 13.913 32.838 -8.759 1.00 38.72 289 ILE A O 1
ATOM 2115 N N . PHE A 1 290 ? 14.672 30.717 -8.454 1.00 42.53 290 PHE A N 1
ATOM 2116 C CA . PHE A 1 290 ? 15.949 30.683 -9.197 1.00 42.53 290 PHE A CA 1
ATOM 2117 C C . PHE A 1 290 ? 17.219 31.177 -8.483 1.00 42.53 290 PHE A C 1
ATOM 2119 O O . PHE A 1 290 ? 17.453 32.377 -8.340 1.00 42.53 290 PHE A O 1
ATOM 2126 N N . ARG A 1 291 ? 18.162 30.247 -8.283 1.00 46.47 291 ARG A N 1
ATOM 2127 C CA . ARG A 1 291 ? 19.083 29.856 -9.371 1.00 46.47 291 ARG A CA 1
ATOM 2128 C C . ARG A 1 291 ? 19.273 28.346 -9.434 1.00 46.47 291 ARG A C 1
ATOM 2130 O O . ARG A 1 291 ? 18.953 27.704 -8.416 1.00 46.47 291 ARG A O 1
#

pLDDT: mean 80.08, std 21.56, range [31.58, 98.62]

Secondary structure (DSSP, 8-state):
-EEE-SSSSSS--TTPPB--S-EEEEEESSSEEEEEE--TTS-----SPPS--EEEEEEEPPTT-EEPPP-SS---EEEETTEEEEE--TT-----EEEE-S------GGG-EEEEE-EEE-SS-S--S----B--S-EEEEEETTS-EEEEEE-EE-SSS-EEEEEEEEPSEEEEEEEEPPTTEEE--SBTTB-B-TTT-BBPPEEE-TT-EEE-BEEEEE--------PPPPP-----PPPPP----------------------------------------------

Sequence (291 aa):
MVWYDLNANGILDPGEPGIPGISVRLIGERTMMDYTITGPDGSYRFGDVAPGRYAGTEFVLPDGFSCTISGLDNHAAPLDGNVAYAEVVDGRRILNAGLTGSPFPLTPAAAYGWVLGTTWSDGNQDGIWDETDGLTDVEVTLLDAGGNVAASARTGYHDSYFSMYLFGPLPPGEYSLAFTPPDDYIFTSIGGDSHADPSTGTTAPFTVGGGDMVVRDAGLILSLAPTPTVTPPEEPTPTMTPPEEPTLTVTPGPENGTAGDGENTRDAPAATPDGDLPSAGWSNLVLSIFR

Organism: NCBI:txid2198